Protein AF-A0A7J7JRD6-F1 (afdb_monomer)

Radius of gyration: 27.51 Å; Cα contacts (8 Å, |Δi|>4): 322; chains: 1; bounding box: 60×61×74 Å

Nearest PDB structures (foldseek):
  3zxc-assembly1_B  TM=8.605E-01  e=4.920E-05  Cupiennius salei
  3zxc-assembly1_A  TM=8.790E-01  e=5.615E-04  Cupiennius salei
  3zxb-assembly1_B  TM=8.346E-01  e=3.600E-03  Cupiennius salei
  3zxb-assembly2_D  TM=7.909E-01  e=2.156E-03  Cupiennius salei

Structure (mmCIF, N/CA/C/O backbone):
data_AF-A0A7J7JRD6-F1
#
_entry.id   AF-A0A7J7JRD6-F1
#
loop_
_atom_site.group_PDB
_atom_site.id
_atom_site.type_symbol
_atom_site.label_atom_id
_atom_site.label_alt_id
_atom_site.label_comp_id
_atom_site.label_asym_id
_atom_site.label_entity_id
_atom_site.label_seq_id
_atom_site.pdbx_PDB_ins_code
_atom_site.Cartn_x
_atom_site.Cartn_y
_atom_site.Cartn_z
_atom_site.occupancy
_atom_site.B_iso_or_equiv
_atom_site.auth_seq_id
_atom_site.auth_comp_id
_atom_site.auth_asym_id
_atom_site.auth_atom_id
_atom_site.pdbx_PDB_model_num
ATOM 1 N N . MET A 1 1 ? 5.984 20.533 28.215 1.00 39.72 1 MET A N 1
ATOM 2 C CA . MET A 1 1 ? 4.745 19.877 27.753 1.00 39.72 1 MET A CA 1
ATOM 3 C C . MET A 1 1 ? 5.026 18.392 27.796 1.00 39.72 1 MET A C 1
ATOM 5 O O . MET A 1 1 ? 5.819 17.919 26.989 1.00 39.72 1 MET A O 1
ATOM 9 N N . ASP A 1 2 ? 4.510 17.715 28.819 1.00 53.78 2 ASP A N 1
ATOM 10 C CA . ASP A 1 2 ? 4.784 16.298 29.054 1.00 53.78 2 ASP A CA 1
ATOM 11 C C . ASP A 1 2 ? 4.115 15.454 27.972 1.00 53.78 2 ASP A C 1
ATOM 13 O O . ASP A 1 2 ? 2.911 15.539 27.749 1.00 53.78 2 ASP A O 1
ATOM 17 N N . SER A 1 3 ? 4.918 14.672 27.255 1.00 67.19 3 SER A N 1
ATOM 18 C CA . SER A 1 3 ? 4.419 13.677 26.307 1.00 67.19 3 SER A CA 1
ATOM 19 C C . SER A 1 3 ? 4.072 12.408 27.077 1.00 67.19 3 SER A C 1
ATOM 21 O O . SER A 1 3 ? 4.859 11.975 27.919 1.00 67.19 3 SER A O 1
ATOM 23 N N . MET A 1 4 ? 2.927 11.786 26.788 1.00 72.06 4 MET A N 1
ATOM 24 C CA . MET A 1 4 ? 2.614 10.480 27.363 1.00 72.06 4 MET A CA 1
ATOM 25 C C . MET A 1 4 ? 3.621 9.446 26.842 1.00 72.06 4 MET A C 1
ATOM 27 O O . MET A 1 4 ? 3.685 9.173 25.644 1.00 72.06 4 MET A O 1
ATOM 31 N N . ILE A 1 5 ? 4.417 8.874 27.747 1.00 85.44 5 ILE A N 1
ATOM 32 C CA . ILE A 1 5 ? 5.377 7.814 27.429 1.00 85.44 5 ILE A CA 1
ATOM 33 C C . ILE A 1 5 ? 4.778 6.485 27.875 1.00 85.44 5 ILE A C 1
ATOM 35 O O . ILE A 1 5 ? 4.543 6.259 29.061 1.00 85.44 5 ILE A O 1
ATOM 39 N N . CYS A 1 6 ? 4.547 5.594 26.917 1.00 87.06 6 CYS A N 1
ATOM 40 C CA . CYS A 1 6 ? 4.122 4.236 27.213 1.00 87.06 6 CYS A CA 1
ATOM 41 C C . CYS A 1 6 ? 5.314 3.373 27.648 1.00 87.06 6 CYS A C 1
ATOM 43 O O . CYS A 1 6 ? 6.369 3.433 27.008 1.00 87.06 6 CYS A O 1
ATOM 45 N N . PRO A 1 7 ? 5.165 2.544 28.696 1.00 89.56 7 PRO A N 1
ATOM 46 C CA . PRO A 1 7 ? 6.191 1.576 29.060 1.00 89.56 7 PRO A CA 1
ATOM 47 C C . PRO A 1 7 ? 6.338 0.502 27.974 1.00 89.56 7 PRO A C 1
ATOM 49 O O . PRO A 1 7 ? 5.442 0.293 27.151 1.00 89.56 7 PRO A O 1
ATOM 52 N N . THR A 1 8 ? 7.458 -0.226 27.999 1.00 91.19 8 THR A N 1
ATOM 53 C CA . THR A 1 8 ? 7.631 -1.429 27.177 1.00 91.19 8 THR A CA 1
ATOM 54 C C . THR A 1 8 ? 6.464 -2.381 27.417 1.00 91.19 8 THR A C 1
ATOM 56 O O . THR A 1 8 ? 6.147 -2.712 28.559 1.00 91.19 8 THR A O 1
ATOM 59 N N . CYS A 1 9 ? 5.818 -2.816 26.336 1.00 90.56 9 CYS A N 1
ATOM 60 C CA . CYS A 1 9 ? 4.656 -3.682 26.448 1.00 90.56 9 CYS A CA 1
ATOM 61 C C . CYS A 1 9 ? 5.046 -5.062 26.987 1.00 90.56 9 CYS A C 1
ATOM 63 O O . CYS A 1 9 ? 5.667 -5.858 26.281 1.00 90.56 9 CYS A O 1
ATOM 65 N N . ASP A 1 10 ? 4.602 -5.364 28.204 1.00 91.69 10 ASP A N 1
ATOM 66 C CA . ASP A 1 10 ? 4.609 -6.709 28.762 1.00 91.69 10 ASP A CA 1
ATOM 67 C C . ASP A 1 10 ? 3.183 -7.114 29.158 1.00 91.69 10 ASP A C 1
ATOM 69 O O . ASP A 1 10 ? 2.569 -6.593 30.093 1.00 91.69 10 ASP A O 1
ATOM 73 N N . ARG A 1 11 ? 2.646 -8.090 28.419 1.00 87.69 11 ARG A N 1
ATOM 74 C CA . ARG A 1 11 ? 1.270 -8.570 28.578 1.00 87.69 11 ARG A CA 1
ATOM 75 C C . ARG A 1 11 ? 1.031 -9.317 29.882 1.00 87.69 11 ARG A C 1
ATOM 77 O O . ARG A 1 11 ? -0.124 -9.608 30.193 1.00 87.69 11 ARG A O 1
ATOM 84 N N . LEU A 1 12 ? 2.074 -9.658 30.639 1.00 87.25 12 LEU A N 1
ATOM 85 C CA . LEU A 1 12 ? 1.923 -10.272 31.955 1.00 87.25 12 LEU A CA 1
ATOM 86 C C . LEU A 1 12 ? 1.199 -9.352 32.939 1.00 87.25 12 LEU A C 1
ATOM 88 O O . LEU A 1 12 ? 0.441 -9.869 33.767 1.00 87.25 12 LEU A O 1
ATOM 92 N N . PHE A 1 13 ? 1.373 -8.035 32.784 1.00 90.56 13 PHE A N 1
ATOM 93 C CA . PHE A 1 13 ? 0.748 -6.994 33.605 1.00 90.56 13 PHE A CA 1
ATOM 94 C C . PHE A 1 13 ? -0.661 -6.604 33.144 1.00 90.56 13 PHE A C 1
ATOM 96 O O . PHE A 1 13 ? -1.340 -5.834 33.816 1.00 90.56 13 PHE A O 1
ATOM 103 N N . CYS A 1 14 ? -1.138 -7.149 32.024 1.00 92.06 14 CYS A N 1
ATOM 104 C CA . CYS A 1 14 ? -2.504 -6.914 31.583 1.00 92.06 14 CYS A CA 1
ATOM 105 C C . CYS A 1 14 ? -3.492 -7.723 32.426 1.00 92.06 14 CYS A C 1
ATOM 107 O O . CYS A 1 14 ? -3.344 -8.943 32.555 1.00 92.06 14 CYS A O 1
ATOM 109 N N . THR A 1 15 ? -4.566 -7.072 32.885 1.00 91.12 15 THR A N 1
ATOM 110 C CA . THR A 1 15 ? -5.699 -7.722 33.569 1.00 91.12 15 THR A CA 1
ATOM 111 C C . THR A 1 15 ? -6.199 -8.933 32.786 1.00 91.12 15 THR A C 1
ATOM 113 O O . THR A 1 15 ? -6.421 -10.010 33.337 1.00 91.12 15 THR A O 1
ATOM 116 N N . VAL A 1 16 ? -6.304 -8.782 31.463 1.00 90.50 16 VAL A N 1
ATOM 117 C CA . VAL A 1 16 ? -6.566 -9.879 30.537 1.00 90.50 16 VAL A CA 1
ATOM 118 C C . VAL A 1 16 ? -5.392 -10.010 29.578 1.00 90.50 16 VAL A C 1
ATOM 120 O O . VAL A 1 16 ? -5.138 -9.139 28.760 1.00 90.50 16 VAL A O 1
ATOM 123 N N . ARG A 1 17 ? -4.672 -11.131 29.648 1.00 89.25 17 ARG A N 1
ATOM 124 C CA . ARG A 1 17 ? -3.464 -11.344 28.826 1.00 89.25 17 ARG A CA 1
ATOM 125 C C . ARG A 1 17 ? -3.760 -11.703 27.372 1.00 89.25 17 ARG A C 1
ATOM 127 O O . ARG A 1 17 ? -2.964 -11.435 26.477 1.00 89.25 17 ARG A O 1
ATOM 134 N N . LYS A 1 18 ? -4.886 -12.382 27.137 1.00 89.94 18 LYS A N 1
ATOM 135 C CA . LYS A 1 18 ? -5.287 -12.891 25.820 1.00 89.94 18 LYS A CA 1
ATOM 136 C C . LYS A 1 18 ? -6.609 -12.265 25.423 1.00 89.94 18 LYS A C 1
ATOM 138 O O . LYS A 1 18 ? -7.599 -12.464 26.120 1.00 89.94 18 LYS A O 1
ATOM 143 N N . ALA A 1 19 ? -6.642 -11.614 24.263 1.00 88.38 19 ALA A N 1
ATOM 144 C CA . ALA A 1 19 ? -7.866 -11.041 23.710 1.00 88.38 19 ALA A CA 1
ATOM 145 C C . ALA A 1 19 ? -9.005 -12.075 23.650 1.00 88.38 19 ALA A C 1
ATOM 147 O O . ALA A 1 19 ? -10.146 -11.754 23.958 1.00 88.38 19 ALA A O 1
ATOM 148 N N . SER A 1 20 ? -8.713 -13.348 23.360 1.00 89.00 20 SER A N 1
ATOM 149 C CA . SER A 1 20 ? -9.719 -14.421 23.336 1.00 89.00 20 SER A CA 1
ATOM 150 C C . SER A 1 20 ? -10.521 -14.572 24.635 1.00 89.00 20 SER A C 1
ATOM 152 O O . SER A 1 20 ? -11.664 -15.002 24.565 1.00 89.00 20 SER A O 1
ATOM 154 N N . ARG A 1 21 ? -9.980 -14.161 25.791 1.00 92.75 21 ARG A N 1
ATOM 155 C CA . ARG A 1 21 ? -10.670 -14.216 27.091 1.00 92.75 21 ARG A CA 1
ATOM 156 C C . ARG A 1 21 ? -11.584 -13.025 27.372 1.00 92.75 21 ARG A C 1
ATOM 158 O O . ARG A 1 21 ? -12.353 -13.085 28.323 1.00 92.75 21 ARG A O 1
ATOM 165 N N . LEU A 1 22 ? -11.503 -11.955 26.583 1.00 91.75 22 LEU A N 1
ATOM 166 C CA . LEU A 1 22 ? -12.446 -10.849 26.699 1.00 91.75 22 LEU A CA 1
ATOM 167 C C . LEU A 1 22 ? -13.810 -11.266 26.151 1.00 91.75 22 LEU A C 1
ATOM 169 O O . LEU A 1 22 ? -13.907 -11.734 25.011 1.00 91.75 22 LEU A O 1
ATOM 173 N N . GLN A 1 23 ? -14.841 -11.048 26.956 1.00 94.38 23 GLN A N 1
ATOM 174 C CA . GLN A 1 23 ? -16.235 -11.116 26.543 1.00 94.38 23 GLN A CA 1
ATOM 175 C C . GLN A 1 23 ? -16.655 -9.691 26.190 1.00 94.38 23 GLN A C 1
ATOM 177 O O . GLN A 1 23 ? -16.956 -8.892 27.071 1.00 94.38 23 GLN A O 1
ATOM 182 N N . CYS A 1 24 ? -16.552 -9.351 24.908 1.00 93.25 24 CYS A N 1
ATOM 183 C CA . CYS A 1 24 ? -16.873 -8.019 24.415 1.00 93.25 24 CYS A CA 1
ATOM 184 C C . CYS A 1 24 ? -18.229 -8.040 23.710 1.00 93.25 24 CYS A C 1
ATOM 186 O O . CYS A 1 24 ? -18.524 -9.027 23.036 1.00 93.25 24 CYS A O 1
ATOM 188 N N . PRO A 1 25 ? -19.022 -6.959 23.819 1.00 91.38 25 PRO A N 1
ATOM 189 C CA . PRO A 1 25 ? -20.246 -6.815 23.033 1.00 91.38 25 PRO A CA 1
ATOM 190 C C . PRO A 1 25 ? -19.967 -6.782 21.521 1.00 91.38 25 PRO A C 1
ATOM 192 O O . PRO A 1 25 ? -20.822 -7.182 20.741 1.00 91.38 25 PRO A O 1
ATOM 195 N N . GLY A 1 26 ? -18.757 -6.378 21.118 1.00 90.81 26 GLY A N 1
ATOM 196 C CA . GLY A 1 26 ? -18.271 -6.473 19.744 1.00 90.81 26 GLY A CA 1
ATOM 197 C C . GLY A 1 26 ? -16.819 -6.952 19.666 1.00 90.81 26 GLY A C 1
ATOM 198 O O . GLY A 1 26 ? -16.410 -7.899 20.344 1.00 90.81 26 GLY A O 1
ATOM 199 N N . GLY A 1 27 ? -16.020 -6.308 18.826 1.00 93.25 27 GLY A N 1
ATOM 200 C CA . GLY A 1 27 ? -14.618 -6.605 18.595 1.00 93.25 27 GLY A CA 1
ATOM 201 C C . GLY A 1 27 ? -13.690 -6.243 19.752 1.00 93.25 27 GLY A C 1
ATOM 202 O O . GLY A 1 27 ? -14.064 -5.737 20.815 1.00 93.25 27 GLY A O 1
ATOM 203 N N . LYS A 1 28 ? -12.414 -6.560 19.537 1.00 93.44 28 LYS A N 1
ATOM 204 C CA . LYS A 1 28 ? -11.340 -6.445 20.525 1.00 93.44 28 LYS A CA 1
ATOM 205 C C . LYS A 1 28 ? -10.250 -5.561 19.949 1.00 93.44 28 LYS A C 1
ATOM 207 O O . LYS A 1 28 ? -9.817 -5.763 18.819 1.00 93.44 28 LYS A O 1
ATOM 212 N N . THR A 1 29 ? -9.800 -4.604 20.741 1.00 93.31 29 THR A N 1
ATOM 213 C CA . THR A 1 29 ? -8.744 -3.654 20.396 1.00 93.31 29 THR A CA 1
ATOM 214 C C . THR A 1 29 ? -7.699 -3.639 21.507 1.00 93.31 29 THR A C 1
ATOM 216 O O . THR A 1 29 ? -7.655 -4.545 22.341 1.00 93.31 29 THR A O 1
ATOM 219 N N . THR A 1 30 ? -6.826 -2.643 21.510 1.00 92.69 30 THR A N 1
ATOM 220 C CA . THR A 1 30 ? -5.823 -2.442 22.553 1.00 92.69 30 THR A CA 1
ATOM 221 C C . THR A 1 30 ? -6.072 -1.149 23.310 1.00 92.69 30 THR A C 1
ATOM 223 O O . THR A 1 30 ? -6.678 -0.215 22.778 1.00 92.69 30 THR A O 1
ATOM 226 N N . ASP A 1 31 ? -5.530 -1.081 24.520 1.00 90.19 31 ASP A N 1
ATOM 227 C CA . ASP A 1 31 ? -5.445 0.139 25.313 1.00 90.19 31 ASP A CA 1
ATOM 228 C C . ASP A 1 31 ? -4.733 1.305 24.583 1.00 90.19 31 ASP A C 1
ATOM 230 O O . ASP A 1 31 ? -4.273 1.205 23.431 1.00 90.19 31 ASP A O 1
ATOM 234 N N . ILE A 1 32 ? -4.657 2.429 25.296 1.00 90.38 32 ILE A N 1
ATOM 235 C CA . ILE A 1 32 ? -3.972 3.669 24.917 1.00 90.38 32 ILE A CA 1
ATOM 236 C C . ILE A 1 32 ? -2.521 3.445 24.468 1.00 90.38 32 ILE A C 1
ATOM 238 O O . ILE A 1 32 ? -2.070 4.073 23.514 1.00 90.38 32 ILE A O 1
ATOM 242 N N . CYS A 1 33 ? -1.825 2.482 25.076 1.00 90.62 33 CYS A N 1
ATOM 243 C CA . CYS A 1 33 ? -0.432 2.162 24.779 1.00 90.62 33 CYS A CA 1
ATOM 244 C C . CYS A 1 33 ? -0.245 1.078 23.715 1.00 90.62 33 CYS A C 1
ATOM 246 O O . CYS A 1 33 ? 0.886 0.728 23.383 1.00 90.62 33 CYS A O 1
ATOM 248 N N . GLY A 1 34 ? -1.327 0.529 23.162 1.00 90.00 34 GLY A N 1
ATOM 249 C CA . GLY A 1 34 ? -1.221 -0.530 22.164 1.00 90.00 34 GLY A CA 1
ATOM 250 C C . GLY A 1 34 ? -0.898 -1.911 22.740 1.00 90.00 34 GLY A C 1
ATOM 251 O O . GLY A 1 34 ? -0.597 -2.821 21.969 1.00 90.00 34 GLY A O 1
ATOM 252 N N . CYS A 1 35 ? -0.932 -2.088 24.064 1.00 93.25 35 CYS A N 1
ATOM 253 C CA . CYS A 1 35 ? -0.396 -3.278 24.719 1.00 93.25 35 CYS A CA 1
ATOM 254 C C . CYS A 1 35 ? -1.482 -4.259 25.160 1.00 93.25 35 CYS A C 1
ATOM 256 O O . CYS A 1 35 ? -1.546 -5.391 24.658 1.00 93.25 35 CYS A O 1
ATOM 258 N N . CYS A 1 36 ? -2.326 -3.845 26.106 1.00 95.12 36 CYS A N 1
ATOM 259 C CA . CYS A 1 36 ? -3.304 -4.736 26.706 1.00 95.12 36 CYS A CA 1
ATOM 260 C C . CYS A 1 36 ? -4.558 -4.843 25.845 1.00 95.12 36 CYS A C 1
ATOM 262 O O . CYS A 1 36 ? -5.047 -3.825 25.351 1.00 95.12 36 CYS A O 1
ATOM 264 N N . PRO A 1 37 ? -5.106 -6.057 25.657 1.00 95.25 37 PRO A N 1
ATOM 265 C CA . PRO A 1 37 ? -6.350 -6.221 24.932 1.00 95.25 37 PRO A CA 1
ATOM 266 C C . PRO A 1 37 ? -7.506 -5.628 25.746 1.00 95.25 37 PRO A C 1
ATOM 268 O O . PRO A 1 37 ? -7.636 -5.893 26.942 1.00 95.25 37 PRO A O 1
ATOM 271 N N . VAL A 1 38 ? -8.372 -4.875 25.076 1.00 95.38 38 VAL A N 1
ATOM 272 C CA . VAL A 1 38 ? -9.591 -4.266 25.629 1.00 95.38 38 VAL A CA 1
ATOM 273 C C . VAL A 1 38 ? -10.744 -4.421 24.635 1.00 95.38 38 VAL A C 1
ATOM 275 O O . VAL A 1 38 ? -10.529 -4.753 23.467 1.00 95.38 38 VAL A O 1
ATOM 278 N N . CYS A 1 39 ? -11.981 -4.208 25.077 1.00 95.88 39 CYS A N 1
ATOM 279 C CA . CYS A 1 39 ? -13.125 -4.211 24.167 1.00 95.88 39 CYS A CA 1
ATOM 280 C C . CYS A 1 39 ? -13.157 -2.943 23.318 1.00 95.88 39 CYS A C 1
ATOM 282 O O . CYS A 1 39 ? -12.866 -1.851 23.811 1.00 95.88 39 CYS A O 1
ATOM 284 N N . ALA A 1 40 ? -13.502 -3.097 22.043 1.00 95.88 40 ALA A N 1
ATOM 285 C CA . ALA A 1 40 ? -13.720 -1.961 21.165 1.00 95.88 40 ALA A CA 1
ATOM 286 C C . ALA A 1 40 ? -15.057 -1.276 21.488 1.00 95.88 40 ALA A C 1
ATOM 288 O O . ALA A 1 40 ? -16.028 -1.929 21.881 1.00 95.88 40 ALA A O 1
ATOM 289 N N . LYS A 1 41 ? -15.090 0.046 21.327 1.00 95.88 41 LYS A N 1
ATOM 290 C CA . LYS A 1 41 ? -16.260 0.888 21.593 1.00 95.88 41 LYS A CA 1
ATOM 291 C C . LYS A 1 41 ? -17.342 0.667 20.536 1.00 95.88 41 LYS A C 1
ATOM 293 O O . LYS A 1 41 ? -17.038 0.636 19.343 1.00 95.88 41 LYS A O 1
ATOM 298 N N . GLN A 1 42 ? -18.578 0.480 20.983 1.00 95.25 42 GLN A N 1
ATOM 299 C CA . GLN A 1 42 ? -19.750 0.214 20.150 1.00 95.25 42 GLN A CA 1
ATOM 300 C C . GLN A 1 42 ? -20.438 1.517 19.734 1.00 95.25 42 GLN A C 1
ATOM 302 O O . GLN A 1 42 ? -20.064 2.596 20.182 1.00 95.25 42 GLN A O 1
ATOM 307 N N . VAL A 1 43 ? -21.441 1.435 18.858 1.00 94.12 43 VAL A N 1
ATOM 308 C CA . VAL A 1 43 ? -22.219 2.609 18.424 1.00 94.12 43 VAL A CA 1
ATOM 309 C C . VAL A 1 43 ? -22.781 3.352 19.640 1.00 94.12 43 VAL A C 1
ATOM 311 O O . VAL A 1 43 ? -23.367 2.734 20.524 1.00 94.12 43 VAL A O 1
ATOM 314 N N . GLY A 1 44 ? -22.605 4.673 19.678 1.00 91.62 44 GLY A N 1
ATOM 315 C CA . GLY A 1 44 ? -23.044 5.520 20.789 1.00 91.62 44 GLY A CA 1
ATOM 316 C C . GLY A 1 44 ? -22.041 5.641 21.942 1.00 91.62 44 GLY A C 1
ATOM 317 O O . GLY A 1 44 ? -22.172 6.559 22.750 1.00 91.62 44 GLY A O 1
ATOM 318 N N . ASP A 1 45 ? -21.012 4.792 22.005 1.00 95.38 45 ASP A N 1
ATOM 319 C CA . ASP A 1 45 ? -19.995 4.886 23.053 1.00 95.38 45 ASP A CA 1
ATOM 320 C C . ASP A 1 45 ? -19.059 6.089 22.837 1.00 95.38 45 ASP A C 1
ATOM 322 O O . ASP A 1 45 ? -18.723 6.419 21.690 1.00 95.38 45 ASP A O 1
ATOM 326 N N . PRO A 1 46 ? -18.555 6.704 23.925 1.00 93.88 46 PRO A N 1
ATOM 327 C CA . PRO A 1 46 ? -17.518 7.719 23.836 1.00 93.88 46 PRO A CA 1
ATOM 328 C C . PRO A 1 46 ? -16.212 7.120 23.304 1.00 93.88 46 PRO A C 1
ATOM 330 O O . PRO A 1 46 ? -15.830 5.996 23.649 1.00 93.88 46 PRO A O 1
ATOM 333 N N . CYS A 1 47 ? -15.510 7.890 22.481 1.00 93.88 47 CYS A N 1
ATOM 334 C CA . CYS A 1 47 ? -14.272 7.490 21.824 1.00 93.88 47 CYS A CA 1
ATOM 335 C C . CYS A 1 47 ? -13.326 8.677 21.624 1.00 93.88 47 CYS A C 1
ATOM 337 O O . CYS A 1 47 ? -13.715 9.840 21.749 1.00 93.88 47 CYS A O 1
ATOM 339 N N . GLY A 1 48 ? -12.072 8.378 21.280 1.00 89.94 48 GLY A N 1
ATOM 340 C CA . GLY A 1 48 ? -11.069 9.406 21.010 1.00 89.94 48 GLY A CA 1
ATOM 341 C C . GLY A 1 48 ? -10.564 10.071 22.290 1.00 89.94 48 GLY A C 1
ATOM 342 O O . GLY A 1 48 ? -10.254 9.388 23.271 1.00 89.94 48 GLY A O 1
ATOM 343 N N . GLY A 1 49 ? -10.433 11.394 22.258 1.00 84.62 49 GLY A N 1
ATOM 344 C CA . GLY A 1 49 ? -9.713 12.154 23.275 1.00 84.62 49 GLY A CA 1
ATOM 345 C C . GLY A 1 49 ? -8.201 12.087 23.075 1.00 84.62 49 GLY A C 1
ATOM 346 O O . GLY A 1 49 ? -7.691 11.384 22.193 1.00 84.62 49 GLY A O 1
ATOM 347 N N . GLU A 1 50 ? -7.461 12.826 23.902 1.00 81.00 50 GLU A N 1
ATOM 348 C CA . GLU A 1 50 ? -6.000 12.805 23.846 1.00 81.00 50 GLU A CA 1
ATOM 349 C C . GLU A 1 50 ? -5.498 11.359 23.992 1.00 81.00 50 GLU A C 1
ATOM 351 O O . GLU A 1 50 ? -5.938 10.620 24.873 1.00 81.00 50 GLU A O 1
ATOM 356 N N . TRP A 1 51 ? -4.645 10.913 23.066 1.00 79.25 51 TRP A N 1
ATOM 357 C CA . TRP A 1 51 ? -4.109 9.544 23.043 1.00 79.25 51 TRP A CA 1
ATOM 358 C C . TRP A 1 51 ? -5.154 8.414 22.900 1.00 79.25 51 TRP A C 1
ATOM 360 O O . TRP A 1 51 ? -4.801 7.240 22.968 1.00 79.25 51 TRP A O 1
ATOM 370 N N . ASN A 1 52 ? -6.422 8.717 22.606 1.00 86.12 52 ASN A N 1
ATOM 371 C CA . ASN A 1 52 ? -7.544 7.768 22.639 1.00 86.12 52 ASN A CA 1
ATOM 372 C C . ASN A 1 52 ? -7.857 7.218 24.040 1.00 86.12 52 ASN A C 1
ATOM 374 O O . ASN A 1 52 ? -8.228 6.047 24.167 1.00 86.12 52 ASN A O 1
ATOM 378 N N . TYR A 1 53 ? -7.709 8.030 25.091 1.00 87.50 53 TYR A N 1
ATOM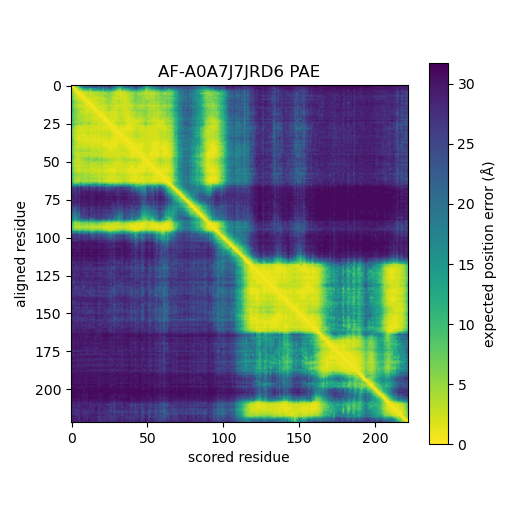 379 C CA . TYR A 1 53 ? -8.020 7.599 26.458 1.00 87.50 53 TYR A CA 1
ATOM 380 C C . TYR A 1 53 ? -9.488 7.154 26.631 1.00 87.50 53 TYR A C 1
ATOM 382 O O . TYR A 1 53 ? -9.764 6.275 27.447 1.00 87.50 53 TYR A O 1
ATOM 390 N N . LEU A 1 54 ? -10.420 7.685 25.824 1.00 90.38 54 LEU A N 1
ATOM 391 C CA . LEU A 1 54 ? -11.824 7.250 25.809 1.00 90.38 54 LEU A CA 1
ATOM 392 C C . LEU A 1 54 ? -12.030 5.925 25.066 1.00 90.38 54 LEU A C 1
ATOM 394 O O . LEU A 1 54 ? -13.090 5.320 25.179 1.00 90.38 54 LEU A O 1
ATOM 398 N N . GLY A 1 55 ? -11.026 5.431 24.344 1.00 91.12 55 GLY A N 1
ATOM 399 C CA . GLY A 1 55 ? -11.058 4.161 23.631 1.00 91.12 55 GLY A CA 1
ATOM 400 C C . GLY A 1 55 ? -11.228 4.295 22.119 1.00 91.12 55 GLY A C 1
ATOM 401 O O . GLY A 1 55 ? -11.397 5.380 21.558 1.00 91.12 55 GLY A O 1
ATOM 402 N N . LYS A 1 56 ? -11.142 3.143 21.450 1.00 93.19 56 LYS A N 1
ATOM 403 C CA . LYS A 1 56 ? -11.174 3.010 19.988 1.00 93.19 56 LYS A CA 1
ATOM 404 C C . LYS A 1 56 ? -12.454 2.299 19.566 1.00 93.19 56 LYS A C 1
ATOM 406 O O . LYS A 1 56 ? -12.806 1.283 20.167 1.00 93.19 56 LYS A O 1
ATOM 411 N N . CYS A 1 57 ? -13.115 2.826 18.539 1.00 94.00 57 CYS A N 1
ATOM 412 C CA . CYS A 1 57 ? -14.324 2.230 17.980 1.00 94.00 57 CYS A CA 1
ATOM 413 C C . CYS A 1 57 ? -14.060 0.856 17.361 1.00 94.00 57 CYS A C 1
ATOM 415 O O . CYS A 1 57 ? -12.936 0.536 16.963 1.00 94.00 57 CYS A O 1
ATOM 417 N N . ASP A 1 58 ? -15.113 0.049 17.312 1.00 94.81 58 ASP A N 1
ATOM 418 C CA . ASP A 1 58 ? -15.107 -1.270 16.698 1.00 94.81 58 ASP A CA 1
ATOM 419 C C . ASP A 1 58 ? -14.916 -1.225 15.179 1.00 94.81 58 ASP A C 1
ATOM 421 O O . ASP A 1 58 ? -15.014 -0.179 14.533 1.00 94.8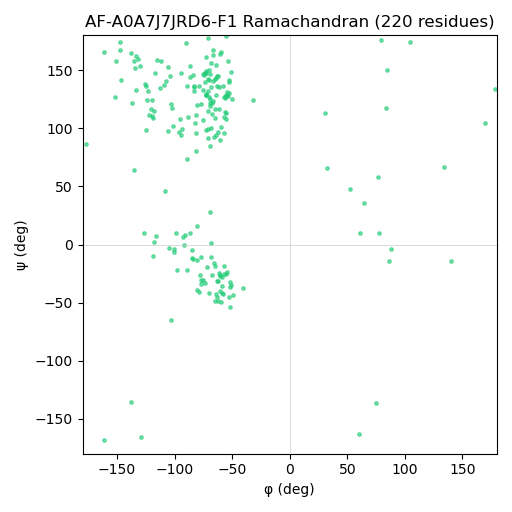1 58 ASP A O 1
ATOM 425 N N . VAL A 1 59 ? -14.633 -2.384 14.592 1.00 86.81 59 VAL A N 1
ATOM 426 C CA . VAL A 1 59 ? -14.479 -2.546 13.148 1.00 86.81 59 VAL A CA 1
ATOM 427 C C . VAL A 1 59 ? -15.746 -2.065 12.433 1.00 86.81 59 VAL A C 1
ATOM 429 O O . VAL A 1 59 ? -16.846 -2.523 12.718 1.00 86.81 59 VAL A O 1
ATOM 432 N N . GLY A 1 60 ? -15.580 -1.147 11.477 1.00 84.69 60 GLY A N 1
ATOM 433 C CA . GLY A 1 60 ? -16.689 -0.553 10.717 1.00 84.69 60 GLY A CA 1
ATOM 434 C C . GLY A 1 60 ? -17.315 0.691 11.359 1.00 84.69 60 GLY A C 1
ATOM 435 O O . GLY A 1 60 ? -18.163 1.329 10.733 1.00 84.69 60 GLY A O 1
ATOM 436 N N . LEU A 1 61 ? -16.871 1.073 12.558 1.00 89.19 61 LEU A N 1
ATOM 437 C CA . LEU A 1 61 ? -17.260 2.306 13.236 1.00 89.19 61 LEU A CA 1
ATOM 438 C C . LEU A 1 61 ? -16.123 3.330 13.181 1.00 89.19 61 LEU A C 1
ATOM 440 O O . LEU A 1 61 ? -14.943 2.980 13.125 1.00 89.19 61 LEU A O 1
ATOM 444 N N . TYR A 1 62 ? -16.469 4.613 13.234 1.00 88.56 62 TYR A N 1
ATOM 445 C CA . TYR A 1 62 ? -15.487 5.687 13.365 1.00 88.56 62 TYR A CA 1
ATOM 446 C C . TYR A 1 62 ? -15.874 6.637 14.494 1.00 88.56 62 TYR A C 1
ATOM 448 O O . TYR A 1 62 ? -17.046 6.769 14.843 1.00 88.56 62 TYR A O 1
ATOM 456 N N . CYS A 1 63 ? -14.870 7.300 15.067 1.00 90.38 63 CYS A N 1
ATOM 457 C CA . CYS A 1 63 ? -15.091 8.259 16.136 1.00 90.38 63 CYS A CA 1
ATOM 458 C C . CYS A 1 63 ? -15.503 9.614 15.555 1.00 90.38 63 CYS A C 1
ATOM 460 O O . CYS A 1 63 ? -14.671 10.332 14.995 1.00 90.38 63 CYS A O 1
ATOM 462 N N . LYS A 1 64 ? -16.792 9.954 15.645 1.00 90.38 64 LYS A N 1
ATOM 463 C CA . LYS A 1 64 ? -17.317 11.256 15.227 1.00 90.38 64 LYS A CA 1
ATOM 464 C C . LYS A 1 64 ? -17.071 12.258 16.345 1.00 90.38 64 LYS A C 1
ATOM 466 O O . LYS A 1 64 ? -17.696 12.153 17.394 1.00 90.38 64 LYS A O 1
ATOM 471 N N . ALA A 1 65 ? -16.180 13.216 16.102 1.00 84.94 65 ALA A N 1
ATOM 472 C CA . ALA A 1 65 ? -15.883 14.279 17.052 1.00 84.94 65 ALA A CA 1
ATOM 473 C C . ALA A 1 65 ? -17.169 14.992 17.491 1.00 84.94 65 ALA A C 1
ATOM 475 O O . ALA A 1 65 ? -17.972 15.416 16.651 1.00 84.94 65 ALA A O 1
ATOM 476 N N . SER A 1 66 ? -17.341 15.147 18.800 1.00 77.44 66 SER A N 1
ATOM 477 C CA . SER A 1 66 ? -18.330 16.053 19.361 1.00 77.44 66 SER A CA 1
ATOM 478 C C . SER A 1 66 ? -17.897 17.450 18.948 1.00 77.44 66 SER A C 1
ATOM 480 O O . SER A 1 66 ? -16.862 17.942 19.395 1.00 77.44 66 SER A O 1
ATOM 482 N N . THR A 1 67 ? -18.633 18.083 18.034 1.00 61.88 67 THR A N 1
ATOM 483 C CA . THR A 1 67 ? -18.410 19.497 17.734 1.00 61.88 67 THR A CA 1
ATOM 484 C C . THR A 1 67 ? -18.518 20.236 19.057 1.00 61.88 67 THR A C 1
ATOM 486 O O . THR A 1 67 ? -19.592 20.240 19.661 1.00 61.88 67 THR A O 1
ATOM 489 N N . VAL A 1 68 ? -17.410 20.799 19.539 1.00 47.56 68 VAL A N 1
ATOM 490 C CA . VAL A 1 68 ? -17.419 21.636 20.733 1.00 47.56 68 VAL A CA 1
ATOM 491 C C . VAL A 1 68 ? -18.310 22.828 20.401 1.00 47.56 68 VAL A C 1
ATOM 493 O O . VAL A 1 68 ? -17.894 23.769 19.729 1.00 47.56 68 VAL A O 1
ATOM 496 N N . SER A 1 69 ? -19.576 22.748 20.806 1.00 40.00 69 SER A N 1
ATOM 497 C CA . SER A 1 69 ? -20.512 23.859 20.773 1.00 40.00 69 SER A CA 1
ATOM 498 C C . SER A 1 69 ? -20.048 24.846 21.833 1.00 40.00 69 SER A C 1
ATOM 500 O O . SER A 1 69 ? -20.518 24.809 22.969 1.00 40.00 69 SER A O 1
ATOM 502 N N . ILE A 1 70 ? -19.108 25.723 21.485 1.00 39.59 70 ILE A N 1
ATOM 503 C CA . ILE A 1 70 ? -18.859 26.913 22.292 1.00 39.59 70 ILE A CA 1
ATOM 504 C C . ILE A 1 70 ? -20.070 27.826 22.080 1.00 39.59 70 ILE A C 1
ATOM 506 O O . ILE A 1 70 ? -20.116 28.617 21.143 1.00 39.59 70 ILE A O 1
ATOM 510 N N . HIS A 1 71 ? -21.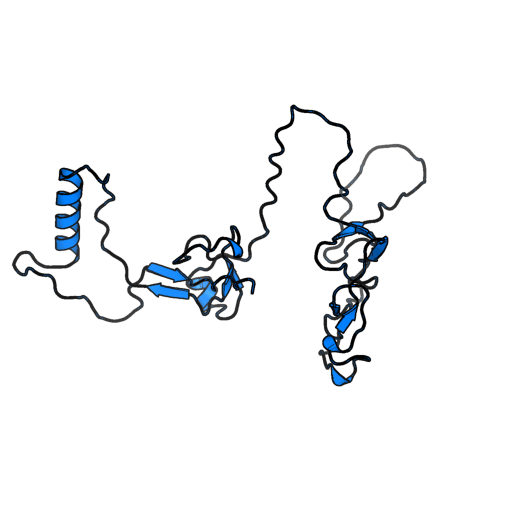085 27.695 22.933 1.00 35.72 71 HIS A N 1
ATOM 511 C CA . HIS A 1 71 ? -22.039 28.778 23.130 1.00 35.72 71 HIS A CA 1
ATOM 512 C C . HIS A 1 71 ? -21.318 29.900 23.885 1.00 35.72 71 HIS A C 1
ATOM 514 O O . HIS A 1 71 ? -21.191 29.849 25.104 1.00 35.72 71 HIS A O 1
ATOM 520 N N . ALA A 1 72 ? -20.866 30.920 23.160 1.00 33.19 72 ALA A N 1
ATOM 521 C CA . ALA A 1 72 ? -20.814 32.292 23.654 1.00 33.19 72 ALA A CA 1
ATOM 522 C C . ALA A 1 72 ? -20.944 33.256 22.452 1.00 33.19 72 ALA A C 1
ATOM 524 O O . ALA A 1 72 ? -20.215 33.093 21.473 1.00 33.19 72 ALA A O 1
ATOM 525 N N . PRO A 1 73 ? -21.879 34.223 22.477 1.00 52.31 73 PRO A N 1
ATOM 526 C CA . PRO A 1 73 ? -22.250 35.009 21.304 1.00 52.31 73 PRO A CA 1
ATOM 527 C C . PRO A 1 73 ? -21.452 36.315 21.239 1.00 52.31 73 PRO A C 1
ATOM 529 O O . PRO A 1 73 ? -21.843 37.258 21.909 1.00 52.31 73 PRO A O 1
ATOM 532 N N . ILE A 1 74 ? -20.376 36.436 20.449 1.00 38.09 74 ILE A N 1
ATOM 533 C CA . ILE A 1 74 ? -19.795 37.758 20.123 1.00 38.09 74 ILE A CA 1
ATOM 534 C C . ILE A 1 74 ? -19.201 37.769 18.702 1.00 38.09 74 ILE A C 1
ATOM 536 O O . ILE A 1 74 ? -18.646 36.785 18.224 1.00 38.09 74 ILE A O 1
ATOM 540 N N . LEU A 1 75 ? -19.404 38.905 18.037 1.00 44.09 75 LEU A N 1
ATOM 541 C CA . LEU A 1 75 ? -19.089 39.267 16.661 1.00 44.09 75 LEU A CA 1
ATOM 542 C C . LEU A 1 75 ? -17.596 39.230 16.244 1.00 44.09 75 LEU A C 1
ATOM 544 O O . LEU A 1 75 ? -16.702 39.414 17.060 1.00 44.09 75 LEU A O 1
ATOM 548 N N . PHE A 1 76 ? -17.439 39.230 14.910 1.00 38.56 76 PHE A N 1
ATOM 549 C CA . PHE A 1 76 ? -16.354 39.778 14.074 1.00 38.56 76 PHE A CA 1
ATOM 550 C C . PHE A 1 76 ? -15.082 38.940 13.836 1.00 38.56 76 PHE A C 1
ATOM 552 O O . PHE A 1 76 ? -14.328 38.622 14.741 1.00 38.56 76 PHE A O 1
ATOM 559 N N . GLN A 1 77 ? -14.908 38.634 12.539 1.00 48.56 77 GLN A N 1
ATOM 560 C CA . GLN A 1 77 ? -13.678 38.564 11.735 1.00 48.56 77 GLN A CA 1
ATOM 561 C C . GLN A 1 77 ? -12.380 38.154 12.452 1.00 48.56 77 GLN A C 1
ATOM 563 O O . GLN A 1 77 ? -11.849 38.917 13.243 1.00 48.56 77 GLN A O 1
ATOM 568 N N . ASP A 1 78 ? -11.884 36.968 12.068 1.00 48.31 78 ASP A N 1
ATOM 569 C CA . ASP A 1 78 ? -10.487 36.480 12.092 1.00 48.31 78 ASP A CA 1
ATOM 570 C C . ASP A 1 78 ? -10.378 35.056 12.658 1.00 48.31 78 ASP A C 1
ATOM 572 O O . ASP A 1 78 ? -9.785 34.797 13.705 1.00 48.31 78 ASP A O 1
ATOM 576 N N . ILE A 1 79 ? -10.924 34.076 11.927 1.00 46.66 79 ILE A N 1
ATOM 577 C CA . ILE A 1 79 ? -10.634 32.666 12.211 1.00 46.66 79 ILE A CA 1
ATOM 578 C C . ILE A 1 79 ? -9.288 32.327 11.564 1.00 46.66 79 ILE A C 1
ATOM 580 O O . ILE A 1 79 ? -9.211 31.982 10.383 1.00 46.66 79 ILE A O 1
ATOM 584 N N . LYS A 1 80 ? -8.213 32.390 12.360 1.00 42.75 80 LYS A N 1
ATOM 585 C CA . LYS A 1 80 ? -7.039 31.545 12.104 1.00 42.75 80 LYS A CA 1
ATOM 586 C C . LYS A 1 80 ? -7.504 30.083 12.134 1.00 42.75 80 LYS A C 1
ATOM 588 O O . LYS A 1 80 ? -8.273 29.735 13.032 1.00 42.75 80 LYS A O 1
ATOM 593 N N . PRO A 1 81 ? -7.063 29.225 11.196 1.00 37.91 81 PRO A N 1
ATOM 594 C CA . PRO A 1 81 ? -7.339 27.798 11.271 1.00 37.91 81 PRO A CA 1
ATOM 595 C C . PRO A 1 81 ? -6.959 27.304 12.663 1.00 37.91 81 PRO A C 1
ATOM 597 O O . PRO A 1 81 ? -5.837 27.542 13.110 1.00 37.91 81 PRO A O 1
ATOM 600 N N . VAL A 1 82 ? -7.899 26.661 13.354 1.00 43.06 82 VAL A N 1
ATOM 601 C CA . VAL A 1 82 ? -7.599 25.958 14.599 1.00 43.06 82 VAL A CA 1
ATOM 602 C C . VAL A 1 82 ? -6.510 24.948 14.262 1.00 43.06 82 VAL A C 1
ATOM 604 O O . VAL A 1 82 ? -6.741 24.001 13.508 1.00 43.06 82 VAL A O 1
ATOM 607 N N . GLU A 1 83 ? -5.302 25.192 14.762 1.00 35.59 83 GLU A N 1
ATOM 608 C CA . GLU A 1 83 ? -4.215 24.230 14.714 1.00 35.59 83 GLU A CA 1
ATOM 609 C C . GLU A 1 83 ? -4.655 23.031 15.551 1.00 35.59 83 GLU A C 1
ATOM 611 O O . GLU A 1 83 ? -4.533 23.026 16.772 1.00 35.59 83 GLU A O 1
ATOM 616 N N . VAL A 1 84 ? -5.239 22.025 14.896 1.00 42.16 84 VAL A N 1
ATOM 617 C CA . VAL A 1 84 ? -5.496 20.735 15.532 1.00 42.16 84 VAL A CA 1
ATOM 618 C C . VAL A 1 84 ? -4.123 20.184 15.925 1.00 42.16 84 VAL A C 1
ATOM 620 O O . VAL A 1 84 ? -3.295 19.963 15.032 1.00 42.16 84 VAL A O 1
ATOM 623 N N . PRO A 1 85 ? -3.837 19.984 17.225 1.00 38.88 85 PRO A N 1
ATOM 624 C CA . PRO A 1 85 ? -2.552 19.460 17.653 1.00 38.88 85 PRO A CA 1
ATOM 625 C C . PRO A 1 85 ? -2.297 18.130 16.947 1.00 38.88 85 PRO A C 1
ATOM 627 O O . PRO A 1 85 ? -3.147 17.235 16.949 1.00 38.88 85 PRO A O 1
ATOM 630 N N . LYS A 1 86 ? -1.127 18.002 16.314 1.00 37.03 86 LYS A N 1
ATOM 631 C CA . LYS A 1 86 ? -0.663 16.752 15.702 1.00 37.03 86 LYS A CA 1
ATOM 632 C C . LYS A 1 86 ? -0.642 15.655 16.775 1.00 37.03 86 LYS A C 1
ATOM 634 O O . LYS A 1 86 ? 0.333 15.544 17.506 1.00 37.03 86 LYS A O 1
ATOM 639 N N . GLY A 1 87 ? -1.705 14.853 16.859 1.00 42.91 87 GLY A N 1
ATOM 640 C CA . GLY A 1 87 ? -1.759 13.660 17.714 1.00 42.91 87 GLY A CA 1
ATOM 641 C C . GLY A 1 87 ? -3.071 13.396 18.459 1.00 42.91 87 GLY A C 1
ATOM 642 O O . GLY A 1 87 ? -3.251 12.276 18.929 1.00 42.91 87 GLY A O 1
ATOM 643 N N . GLY A 1 88 ? -4.002 14.353 18.550 1.00 48.03 88 GLY A N 1
ATOM 644 C CA . GLY A 1 88 ? -5.270 14.161 19.269 1.00 48.03 88 GLY A CA 1
ATOM 645 C C . GLY A 1 88 ? -6.455 13.924 18.333 1.00 48.03 88 GLY A C 1
ATOM 646 O O . GLY A 1 88 ? -6.765 14.782 17.511 1.00 48.03 88 GLY A O 1
ATOM 647 N N . ILE A 1 89 ? -7.146 12.786 18.458 1.00 57.28 89 ILE A N 1
ATOM 648 C CA . ILE A 1 89 ? -8.511 12.660 17.924 1.00 57.28 89 ILE A CA 1
ATOM 649 C C . ILE A 1 89 ? -9.413 13.392 18.922 1.00 57.28 89 ILE A C 1
ATOM 651 O O . ILE A 1 89 ? -9.404 13.045 20.100 1.00 57.28 89 ILE A O 1
ATOM 655 N N . ALA A 1 90 ? -10.150 14.418 18.484 1.00 72.88 90 ALA A N 1
ATOM 656 C CA . ALA A 1 90 ? -11.123 15.099 19.341 1.00 72.88 90 ALA A CA 1
ATOM 657 C C . ALA A 1 90 ? -12.086 14.076 19.969 1.00 72.88 90 ALA A C 1
ATOM 659 O O . ALA A 1 90 ? -12.450 13.092 19.321 1.00 72.88 90 ALA A O 1
ATOM 660 N N . GLU A 1 91 ? -12.462 14.288 21.231 1.00 88.94 91 GLU A N 1
ATOM 661 C CA . GLU A 1 91 ? -13.457 13.451 21.907 1.00 88.94 91 GLU A CA 1
ATOM 662 C C . GLU A 1 91 ? -14.727 13.359 21.065 1.00 88.94 91 GLU A C 1
ATOM 664 O O . GLU A 1 91 ? -15.154 14.335 20.440 1.00 88.94 91 GLU A O 1
ATOM 669 N N . GLY A 1 92 ? -15.319 12.175 21.014 1.00 91.00 92 GLY A N 1
ATOM 670 C CA . GLY A 1 92 ? -16.433 11.919 20.123 1.00 91.00 92 GLY A CA 1
ATOM 671 C C . GLY A 1 92 ? -17.242 10.701 20.504 1.00 91.00 92 GLY A C 1
ATOM 672 O O . GLY A 1 92 ? -17.083 10.128 21.581 1.00 91.00 92 GLY A O 1
ATOM 673 N N . THR A 1 93 ? -18.101 10.300 19.577 1.00 93.12 93 THR A N 1
ATOM 674 C CA . THR A 1 93 ? -18.981 9.144 19.714 1.00 93.12 93 THR A CA 1
ATOM 675 C C . THR A 1 93 ? -18.788 8.201 18.537 1.00 93.12 93 THR A C 1
ATOM 677 O O . THR A 1 93 ? -18.657 8.642 17.391 1.00 93.12 93 THR A O 1
ATOM 680 N N . CYS A 1 94 ? -18.758 6.897 18.798 1.00 92.25 94 CYS A N 1
ATOM 681 C CA . CYS A 1 94 ? -18.677 5.908 17.732 1.00 92.25 94 CYS A CA 1
ATOM 682 C C . CYS A 1 94 ? -19.984 5.879 16.941 1.00 92.25 94 CYS A C 1
ATOM 684 O O . CYS A 1 94 ? -21.055 5.665 17.505 1.00 92.25 94 CYS A O 1
ATOM 686 N N . VAL A 1 95 ? -19.890 6.053 15.628 1.00 90.69 95 VAL A N 1
ATOM 687 C CA . VAL A 1 95 ? -21.041 6.007 14.718 1.00 90.69 95 VAL A CA 1
ATOM 688 C C . VAL A 1 95 ? -20.738 5.115 13.517 1.00 90.69 95 VAL A C 1
ATOM 690 O O . VAL A 1 95 ? -19.573 4.837 13.202 1.00 90.69 95 VAL A O 1
ATOM 693 N N . GLN A 1 96 ? -21.790 4.650 12.845 1.00 85.50 96 GLN A N 1
ATOM 694 C CA . GLN A 1 96 ? -21.654 3.901 11.598 1.00 85.50 96 GLN A CA 1
ATOM 695 C C . GLN A 1 96 ? -21.264 4.838 10.450 1.00 85.50 96 GLN A C 1
ATOM 697 O O . GLN A 1 96 ? -21.721 5.978 10.377 1.00 85.50 96 GLN A O 1
ATOM 702 N N . LEU A 1 97 ? -20.481 4.337 9.489 1.00 67.00 97 LEU A N 1
ATOM 703 C CA . LEU A 1 97 ? -20.107 5.098 8.285 1.00 67.00 97 LEU A CA 1
ATOM 704 C C . LEU A 1 97 ? -21.307 5.603 7.452 1.00 67.00 97 LEU A C 1
ATOM 706 O O . LEU A 1 97 ? -21.135 6.504 6.636 1.00 67.00 97 LEU A O 1
ATOM 710 N N . GLN A 1 98 ? -22.503 5.035 7.633 1.00 58.25 98 GLN A N 1
ATOM 711 C CA . GLN A 1 98 ? -23.705 5.374 6.862 1.00 58.25 98 GLN A CA 1
ATOM 712 C C . GLN A 1 98 ? -24.485 6.591 7.392 1.00 58.25 98 GLN A C 1
ATOM 714 O O . GLN A 1 98 ? -25.308 7.134 6.663 1.00 58.25 98 GLN A O 1
ATOM 719 N N . GLU A 1 99 ? -24.193 7.100 8.593 1.00 52.53 99 GLU A N 1
ATOM 720 C CA . GLU A 1 99 ? -24.935 8.225 9.199 1.00 52.53 99 GLU A CA 1
ATOM 721 C C . GLU A 1 99 ? -24.516 9.624 8.688 1.00 52.53 99 GLU A C 1
ATOM 723 O O . GLU A 1 99 ? -24.837 10.647 9.293 1.00 52.53 99 GLU A O 1
ATOM 728 N N . MET A 1 100 ? -23.799 9.699 7.561 1.00 44.84 100 MET A N 1
ATOM 729 C CA . MET A 1 100 ? -23.424 10.956 6.893 1.00 44.84 100 MET A CA 1
ATOM 730 C C . MET A 1 100 ? -24.329 11.328 5.706 1.00 44.84 100 MET A C 1
ATOM 732 O O . MET A 1 100 ? -23.986 12.242 4.960 1.00 44.84 100 MET A O 1
ATOM 736 N N . ILE A 1 101 ? -25.458 10.645 5.495 1.00 44.78 101 ILE A N 1
ATOM 737 C CA . ILE A 1 101 ? -26.405 10.991 4.425 1.00 44.78 101 ILE A CA 1
ATOM 738 C C . ILE A 1 101 ? -27.585 11.761 5.040 1.00 44.78 101 ILE A C 1
ATOM 740 O O . ILE A 1 101 ? -28.466 11.136 5.629 1.00 44.78 101 ILE A O 1
ATOM 744 N N . PRO A 1 102 ? -27.652 13.104 4.929 1.00 45.41 102 PRO A N 1
ATOM 745 C CA . PRO A 1 102 ? -28.923 13.804 5.048 1.00 45.41 102 PRO A CA 1
ATOM 746 C C . PRO A 1 102 ? -29.879 13.242 3.992 1.00 45.41 102 PRO A C 1
ATOM 748 O O . PRO A 1 102 ? -29.532 13.181 2.813 1.00 45.41 102 PRO A O 1
ATOM 751 N N . ASN A 1 103 ? -31.067 12.823 4.419 1.00 46.84 103 ASN A N 1
ATOM 752 C CA . ASN A 1 103 ? -32.109 12.205 3.591 1.00 46.84 103 ASN A CA 1
ATOM 753 C C . ASN A 1 103 ? -32.783 13.165 2.587 1.00 46.84 103 ASN A C 1
ATOM 755 O O . ASN A 1 103 ? -33.923 12.932 2.191 1.00 46.84 103 ASN A O 1
ATOM 759 N N . ASP A 1 104 ? -32.097 14.209 2.128 1.00 48.50 104 ASP A N 1
ATOM 760 C CA . ASP A 1 104 ? -32.631 15.110 1.112 1.00 48.50 104 ASP A CA 1
ATOM 761 C C . ASP A 1 104 ? -32.119 14.693 -0.266 1.00 48.50 104 ASP A C 1
ATOM 763 O O . ASP A 1 104 ? -31.007 14.997 -0.704 1.00 48.50 104 ASP A O 1
ATOM 767 N N . ALA A 1 105 ? -32.971 13.928 -0.942 1.00 49.53 105 ALA A N 1
ATOM 768 C CA . ALA A 1 105 ? -32.812 13.509 -2.318 1.00 49.53 105 ALA A CA 1
ATOM 769 C C . ALA A 1 105 ? -32.644 14.721 -3.254 1.00 49.53 105 ALA A C 1
ATOM 771 O O . ALA A 1 105 ? -33.584 15.474 -3.495 1.00 49.53 105 ALA A O 1
ATOM 772 N N . ASN A 1 106 ? -31.465 14.852 -3.866 1.00 50.97 106 ASN A N 1
ATOM 773 C CA . ASN A 1 106 ? -31.296 15.596 -5.112 1.00 50.97 106 ASN A CA 1
ATOM 774 C C . ASN A 1 106 ? -30.765 14.639 -6.199 1.00 50.97 106 ASN A C 1
ATOM 776 O O . ASN A 1 106 ? -29.608 14.217 -6.114 1.00 50.97 106 ASN A O 1
ATOM 780 N N . PRO A 1 107 ? -31.561 14.288 -7.231 1.00 50.25 107 PRO A N 1
ATOM 781 C CA . PRO A 1 107 ? -31.172 13.310 -8.252 1.00 50.25 107 PRO A CA 1
ATOM 782 C C . PRO A 1 107 ? -30.045 13.755 -9.198 1.00 50.25 107 PRO A C 1
ATOM 784 O O . PRO A 1 107 ? -29.701 13.002 -10.107 1.00 50.25 107 PRO A O 1
ATOM 787 N N . HIS A 1 108 ? -29.469 14.952 -9.038 1.00 50.88 108 HIS A N 1
ATOM 788 C CA . HIS A 1 108 ? -28.554 15.519 -10.036 1.00 50.88 108 HIS A CA 1
ATOM 789 C C . HIS A 1 108 ? -27.103 15.758 -9.612 1.00 50.88 108 HIS A C 1
ATOM 791 O O . HIS A 1 108 ? -26.326 16.250 -10.431 1.00 50.88 108 HIS A O 1
ATOM 797 N N . LEU A 1 109 ? -26.669 15.329 -8.424 1.00 47.06 109 LEU A N 1
ATOM 798 C CA . LEU A 1 109 ? -25.243 15.356 -8.088 1.00 47.06 109 LEU A CA 1
ATOM 799 C C . LEU A 1 109 ? -24.651 13.946 -8.135 1.00 47.06 109 LEU A C 1
ATOM 801 O O . LEU A 1 109 ? -24.763 13.164 -7.195 1.00 47.06 109 LEU A O 1
ATOM 805 N N . LYS A 1 110 ? -24.008 13.616 -9.262 1.00 47.25 110 LYS A N 1
ATOM 806 C CA . LYS A 1 110 ? -23.174 12.417 -9.388 1.00 47.25 110 LYS A CA 1
ATOM 807 C C . LYS A 1 110 ? -22.120 12.448 -8.283 1.00 47.25 110 LYS A C 1
ATOM 809 O O . LYS A 1 110 ? -21.192 13.251 -8.317 1.00 47.25 110 LYS A O 1
ATOM 814 N N . ASN A 1 111 ? -22.297 11.573 -7.299 1.00 45.94 111 ASN A N 1
ATOM 815 C CA . ASN A 1 111 ? -21.376 11.361 -6.198 1.00 45.94 111 ASN A CA 1
ATOM 816 C C . ASN A 1 111 ? -20.059 10.787 -6.739 1.00 45.94 111 ASN A C 1
ATOM 818 O O . ASN A 1 111 ? -19.909 9.580 -6.910 1.00 45.94 111 ASN A O 1
ATOM 822 N N . THR A 1 112 ? -19.106 11.664 -7.035 1.00 48.03 112 THR A N 1
ATOM 823 C CA . THR A 1 112 ? -17.712 11.299 -7.293 1.00 48.03 112 THR A CA 1
ATOM 824 C C . THR A 1 112 ? -16.829 11.733 -6.129 1.00 48.03 112 THR A C 1
ATOM 826 O O . THR A 1 112 ? -15.761 12.295 -6.348 1.00 48.03 112 THR A O 1
ATOM 829 N N . ASN A 1 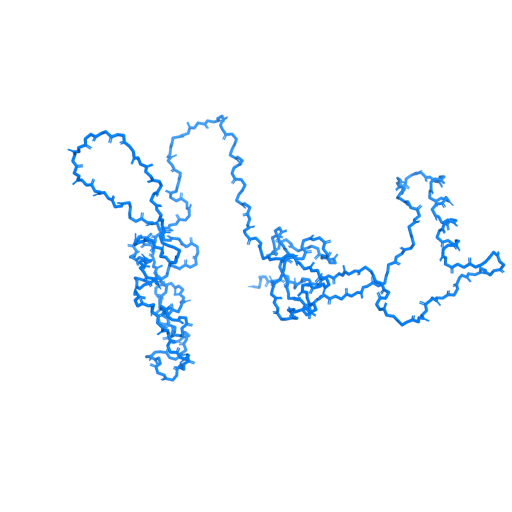113 ? -17.229 11.465 -4.883 1.00 47.41 113 ASN A N 1
ATOM 830 C CA . ASN A 1 113 ? -16.266 11.420 -3.783 1.00 47.41 113 ASN A CA 1
ATOM 831 C C . ASN A 1 113 ? -15.721 9.997 -3.668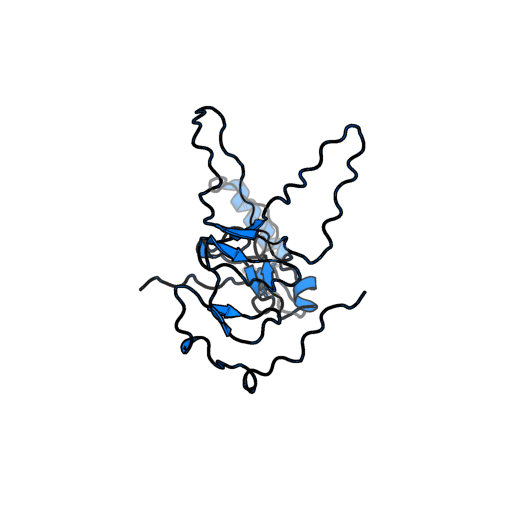 1.00 47.41 113 ASN A C 1
ATOM 833 O O . ASN A 1 113 ? -16.054 9.216 -2.781 1.00 47.41 113 ASN A O 1
ATOM 837 N N . SER A 1 114 ? -14.869 9.665 -4.639 1.00 48.97 114 SER A N 1
ATOM 838 C CA . SER A 1 114 ? -14.043 8.467 -4.638 1.00 48.97 114 SER A CA 1
ATOM 839 C C . SER A 1 114 ? -13.148 8.518 -3.400 1.00 48.97 114 SER A C 1
ATOM 841 O O . SER A 1 114 ? -12.146 9.232 -3.386 1.00 48.97 114 SER A O 1
ATOM 843 N N . PHE A 1 115 ? -13.514 7.778 -2.355 1.00 49.75 115 PHE A N 1
ATOM 844 C CA . PHE A 1 115 ? -12.684 7.558 -1.176 1.00 49.75 115 PHE A CA 1
ATOM 845 C C . PHE A 1 115 ? -11.393 6.867 -1.639 1.00 49.75 115 PHE A C 1
ATOM 847 O O . PHE A 1 115 ? -11.344 5.649 -1.792 1.00 49.75 115 PHE A O 1
ATOM 854 N N . LYS A 1 116 ? -10.362 7.646 -1.988 1.00 54.66 116 LYS A N 1
ATOM 855 C CA . LYS A 1 116 ? -9.064 7.095 -2.383 1.00 54.66 116 LYS A CA 1
ATOM 856 C C . LYS A 1 116 ? -8.424 6.525 -1.117 1.00 54.66 116 LYS A C 1
ATOM 858 O O . LYS A 1 116 ? -8.139 7.301 -0.203 1.00 54.66 116 LYS A O 1
ATOM 863 N N . PRO A 1 117 ? -8.209 5.203 -1.020 1.00 63.44 117 PRO A N 1
ATOM 864 C CA . PRO A 1 117 ? -7.597 4.626 0.166 1.00 63.44 117 PRO A CA 1
ATOM 865 C C . PRO A 1 117 ? -6.190 5.207 0.350 1.00 63.44 117 PRO A C 1
ATOM 867 O O . PRO A 1 117 ? -5.425 5.339 -0.608 1.00 63.44 117 PRO A O 1
ATOM 870 N N . LYS A 1 118 ? -5.849 5.576 1.590 1.00 83.69 118 LYS A N 1
ATOM 871 C CA . LYS A 1 118 ? -4.518 6.087 1.936 1.00 83.69 118 LYS A CA 1
ATOM 872 C C . LYS A 1 118 ? -3.502 4.949 1.805 1.00 83.69 118 LYS A C 1
ATOM 874 O O . LYS A 1 118 ? -3.405 4.096 2.683 1.00 83.69 118 LYS A O 1
ATOM 879 N N . CYS A 1 119 ? -2.769 4.913 0.695 1.00 90.75 119 CYS A N 1
ATOM 880 C CA . CYS A 1 119 ? -1.745 3.899 0.463 1.00 90.75 119 CYS A CA 1
ATOM 881 C C . CYS A 1 119 ? -0.471 4.173 1.290 1.00 90.75 119 CYS A C 1
ATOM 883 O O . CYS A 1 119 ? -0.088 5.325 1.489 1.00 90.75 119 CYS A O 1
ATOM 885 N N . GLN A 1 120 ? 0.205 3.105 1.726 1.00 92.12 120 GLN A N 1
ATOM 886 C CA . GLN A 1 120 ? 1.605 3.123 2.168 1.00 92.12 120 GLN A CA 1
ATOM 887 C C . GLN A 1 120 ? 2.560 3.603 1.054 1.00 92.12 120 GLN A C 1
ATOM 889 O O . GLN A 1 120 ? 2.155 3.626 -0.116 1.00 92.12 120 GLN A O 1
ATOM 894 N N . PRO A 1 121 ? 3.823 3.951 1.383 1.00 93.06 121 PRO A N 1
ATOM 895 C CA . PRO A 1 121 ? 4.840 4.286 0.385 1.00 93.06 121 PRO A CA 1
ATOM 896 C C . PRO A 1 121 ? 4.957 3.212 -0.705 1.00 93.06 121 PRO A C 1
ATOM 898 O O . PRO A 1 121 ? 4.721 2.033 -0.444 1.00 93.06 121 PRO A O 1
ATOM 901 N N . LYS A 1 122 ? 5.297 3.605 -1.936 1.00 96.12 122 LYS A N 1
ATOM 902 C CA . LYS A 1 122 ? 5.408 2.671 -3.068 1.00 96.12 122 LYS A CA 1
ATOM 903 C C . LYS A 1 122 ? 6.529 1.657 -2.848 1.00 96.12 122 LYS A C 1
ATOM 905 O O . LYS A 1 122 ? 7.581 2.005 -2.317 1.00 96.12 122 LYS A O 1
ATOM 910 N N . CYS A 1 123 ? 6.312 0.421 -3.290 1.00 94.12 123 CYS A N 1
ATOM 911 C CA . CYS A 1 123 ? 7.389 -0.557 -3.357 1.00 94.12 123 CYS A CA 1
ATOM 912 C C . CYS A 1 123 ? 8.369 -0.141 -4.462 1.00 94.12 123 CYS A C 1
ATOM 914 O O . CYS A 1 123 ? 7.981 -0.040 -5.625 1.00 94.12 123 CYS A O 1
ATOM 916 N N . SER A 1 124 ? 9.624 0.107 -4.094 1.00 93.25 124 SER A N 1
ATOM 917 C CA . SER A 1 124 ? 10.731 0.341 -5.025 1.00 93.25 124 SER A CA 1
ATOM 918 C C . SER A 1 124 ? 11.959 -0.451 -4.570 1.00 93.25 124 SER A C 1
ATOM 920 O O . SER A 1 124 ? 12.045 -0.775 -3.376 1.00 93.25 124 SER A O 1
ATOM 922 N N . PRO A 1 125 ? 12.916 -0.743 -5.470 1.00 91.56 125 PRO A N 1
ATOM 923 C CA . PRO A 1 125 ? 14.162 -1.402 -5.092 1.00 91.56 125 PRO A CA 1
ATOM 924 C C . PRO A 1 125 ? 14.873 -0.689 -3.936 1.00 91.56 125 PRO A C 1
ATOM 926 O O . PRO A 1 125 ? 15.259 -1.321 -2.958 1.00 91.56 125 PRO A O 1
ATOM 929 N N . GLU A 1 126 ? 14.971 0.640 -3.980 1.00 89.56 126 GLU A N 1
ATOM 930 C CA . GLU A 1 126 ? 15.684 1.451 -2.987 1.00 89.56 126 GLU A CA 1
ATOM 931 C C . GLU A 1 126 ? 14.953 1.480 -1.646 1.00 89.56 126 GLU A C 1
ATOM 933 O O . GLU A 1 126 ? 15.577 1.394 -0.583 1.00 89.56 126 GLU A O 1
ATOM 938 N N . PHE A 1 127 ? 13.622 1.608 -1.685 1.00 91.56 127 PHE A N 1
ATOM 939 C CA . PHE A 1 127 ? 12.802 1.596 -0.481 1.00 91.56 127 PHE A CA 1
ATOM 940 C C . PHE A 1 127 ? 12.906 0.242 0.220 1.00 91.56 127 PHE A C 1
ATOM 942 O O . PHE A 1 127 ? 13.117 0.201 1.434 1.00 91.56 127 PHE A O 1
ATOM 949 N N . CYS A 1 128 ? 12.817 -0.850 -0.539 1.00 89.25 128 CYS A N 1
ATOM 950 C CA . CYS A 1 128 ? 12.854 -2.203 -0.002 1.00 89.25 128 CYS A CA 1
ATOM 951 C C . CYS A 1 128 ? 14.251 -2.656 0.421 1.00 89.25 128 CYS A C 1
ATOM 953 O O . CYS A 1 128 ? 14.364 -3.367 1.417 1.00 89.25 128 CYS A O 1
ATOM 955 N N . LEU A 1 129 ? 15.311 -2.166 -0.228 1.00 87.75 129 LEU A N 1
ATOM 956 C CA . LEU A 1 129 ? 16.688 -2.390 0.213 1.00 87.75 129 LEU A CA 1
ATOM 957 C C . LEU A 1 129 ? 16.953 -1.752 1.588 1.00 87.75 129 LEU A C 1
ATOM 959 O O . LEU A 1 129 ? 17.564 -2.374 2.452 1.00 87.75 129 LEU A O 1
ATOM 963 N N . LYS A 1 130 ? 16.459 -0.526 1.819 1.00 89.75 130 LYS A N 1
ATOM 964 C CA . LYS A 1 130 ? 16.610 0.180 3.107 1.00 89.75 130 LYS A CA 1
ATOM 965 C C . LYS A 1 130 ? 15.646 -0.317 4.185 1.00 89.75 130 LYS A C 1
ATOM 967 O O . LYS A 1 130 ? 15.934 -0.182 5.370 1.00 89.75 130 LYS A O 1
ATOM 972 N N . ASN A 1 131 ? 14.498 -0.865 3.782 1.00 84.88 131 ASN A N 1
ATOM 973 C CA . ASN A 1 131 ? 13.399 -1.221 4.678 1.00 84.88 131 ASN A CA 1
ATOM 974 C C . ASN A 1 131 ? 12.820 -2.613 4.353 1.00 84.88 131 ASN A C 1
ATOM 976 O O . ASN A 1 131 ? 11.642 -2.721 4.001 1.00 84.88 131 ASN A O 1
ATOM 980 N N . PRO A 1 132 ? 13.593 -3.702 4.503 1.00 85.19 132 PRO A N 1
ATOM 981 C CA . PRO A 1 132 ? 13.209 -5.018 3.985 1.00 85.19 132 PRO A CA 1
ATOM 982 C C . PRO A 1 132 ? 11.897 -5.561 4.569 1.00 85.19 132 PRO A C 1
ATOM 984 O O . PRO A 1 132 ? 11.198 -6.317 3.908 1.00 85.19 132 PRO A O 1
ATOM 987 N N . ARG A 1 133 ? 11.512 -5.162 5.787 1.00 83.81 133 ARG A N 1
ATOM 988 C CA . ARG A 1 133 ? 10.294 -5.659 6.459 1.00 83.81 133 ARG A CA 1
ATOM 989 C C . ARG A 1 133 ? 9.100 -4.707 6.379 1.00 83.81 133 ARG A C 1
ATOM 991 O O . ARG A 1 133 ? 8.026 -5.054 6.866 1.00 83.81 133 ARG A O 1
ATOM 998 N N . SER A 1 134 ? 9.271 -3.519 5.802 1.00 90.06 134 SER A N 1
ATOM 999 C CA . SER A 1 134 ? 8.195 -2.529 5.725 1.00 90.06 134 SER A CA 1
ATOM 1000 C C . SER A 1 134 ? 7.096 -2.966 4.762 1.00 90.06 134 SER A C 1
ATOM 1002 O O . SER A 1 134 ? 7.347 -3.664 3.778 1.00 90.06 134 SER A O 1
ATOM 1004 N N . ILE A 1 135 ? 5.868 -2.534 5.052 1.00 93.56 135 ILE A N 1
ATOM 1005 C CA . ILE A 1 135 ? 4.735 -2.673 4.138 1.00 93.56 135 ILE A CA 1
ATOM 1006 C C . ILE A 1 135 ? 4.765 -1.516 3.142 1.00 93.56 135 ILE A C 1
ATOM 1008 O O . ILE A 1 135 ? 4.897 -0.356 3.532 1.00 93.56 135 ILE A O 1
ATOM 1012 N N . CYS A 1 136 ? 4.617 -1.837 1.864 1.00 93.38 136 CYS A N 1
ATOM 1013 C CA . 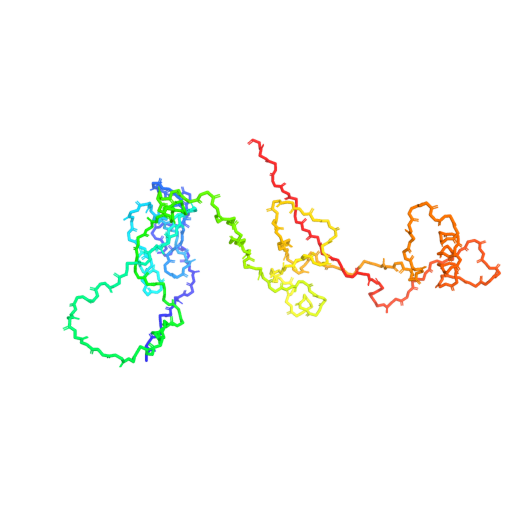CYS A 1 136 ? 4.620 -0.892 0.761 1.00 93.38 136 CYS A CA 1
ATOM 1014 C C . CYS A 1 136 ? 3.462 -1.168 -0.207 1.00 93.38 136 CYS A C 1
ATOM 1016 O O . CYS A 1 136 ? 2.833 -2.223 -0.184 1.00 93.38 136 CYS A O 1
ATOM 1018 N N . SER A 1 137 ? 3.138 -0.182 -1.038 1.00 96.75 137 SER A N 1
ATOM 1019 C CA . SER A 1 137 ? 2.107 -0.236 -2.075 1.00 96.75 137 SER A CA 1
ATOM 1020 C C . SER A 1 137 ? 2.709 -0.763 -3.376 1.00 96.75 137 SER A C 1
ATOM 1022 O O . SER A 1 137 ? 3.478 -0.046 -4.020 1.00 96.75 137 SER A O 1
ATOM 1024 N N . ALA A 1 138 ? 2.354 -1.983 -3.788 1.00 94.94 138 ALA A N 1
ATOM 1025 C CA . ALA A 1 138 ? 2.890 -2.603 -5.000 1.00 94.94 138 ALA A CA 1
ATOM 1026 C C . ALA A 1 138 ? 2.121 -2.233 -6.276 1.00 94.94 138 ALA A C 1
ATOM 1028 O O . ALA A 1 138 ? 2.377 -2.818 -7.312 1.00 94.94 138 ALA A O 1
ATOM 1029 N N . VAL A 1 139 ? 1.197 -1.269 -6.242 1.00 93.50 139 VAL A N 1
ATOM 1030 C CA . VAL A 1 139 ? 0.311 -0.906 -7.371 1.00 93.50 139 VAL A CA 1
ATOM 1031 C C . VAL A 1 139 ? 0.957 -0.887 -8.775 1.00 93.50 139 VAL A C 1
ATOM 1033 O O . VAL A 1 139 ? 0.305 -1.314 -9.729 1.00 93.50 139 VAL A O 1
ATOM 1036 N N . ASP A 1 140 ? 2.216 -0.449 -8.891 1.00 89.88 140 ASP A N 1
ATOM 1037 C CA . ASP A 1 140 ? 2.946 -0.312 -10.164 1.00 89.88 140 ASP A CA 1
ATOM 1038 C C . ASP A 1 140 ? 3.884 -1.491 -10.484 1.00 89.88 140 ASP A C 1
ATOM 1040 O O . ASP A 1 140 ? 4.255 -1.702 -11.636 1.00 89.88 140 ASP A O 1
ATOM 1044 N N . VAL A 1 141 ? 4.284 -2.248 -9.463 1.00 92.88 141 VAL A N 1
ATOM 1045 C CA . VAL A 1 141 ? 5.295 -3.319 -9.550 1.00 92.88 141 VAL A CA 1
ATOM 1046 C C . VAL A 1 141 ? 4.714 -4.681 -9.192 1.00 92.88 141 VAL A C 1
ATOM 1048 O O . VAL A 1 141 ? 5.426 -5.673 -9.133 1.00 92.88 141 VAL A O 1
ATOM 1051 N N . VAL A 1 142 ? 3.418 -4.743 -8.912 1.00 93.00 142 VAL A N 1
ATOM 1052 C CA . VAL A 1 142 ? 2.735 -5.982 -8.592 1.00 93.00 142 VAL A CA 1
ATOM 1053 C C . VAL A 1 142 ? 2.783 -6.896 -9.808 1.00 93.00 142 VAL A C 1
ATOM 1055 O O . VAL A 1 142 ? 2.410 -6.491 -10.909 1.00 93.00 142 VAL A O 1
ATOM 1058 N N . ASP A 1 143 ? 3.232 -8.126 -9.588 1.00 88.50 143 ASP A N 1
ATOM 1059 C CA . ASP A 1 143 ? 3.216 -9.168 -10.616 1.00 88.50 143 ASP A CA 1
ATOM 1060 C C . ASP A 1 143 ? 1.764 -9.470 -11.042 1.00 88.50 143 ASP A C 1
ATOM 1062 O O . ASP A 1 143 ? 1.399 -9.375 -12.212 1.00 88.50 143 ASP A O 1
ATOM 1066 N N . MET A 1 144 ? 0.872 -9.678 -10.063 1.00 88.94 144 MET A N 1
ATOM 1067 C CA . MET A 1 144 ? -0.560 -9.894 -10.295 1.00 88.94 144 MET A CA 1
ATOM 1068 C C . MET A 1 144 ? -1.452 -9.130 -9.308 1.00 88.94 144 MET A C 1
ATOM 1070 O O . MET A 1 144 ? -1.401 -9.346 -8.095 1.00 88.94 144 MET A O 1
ATOM 1074 N N . LYS A 1 145 ? -2.335 -8.275 -9.841 1.00 91.50 145 LYS A N 1
ATOM 1075 C CA . LYS A 1 145 ? -3.316 -7.510 -9.053 1.00 91.50 145 LYS A CA 1
ATOM 1076 C C . LYS A 1 145 ? -4.368 -8.424 -8.413 1.00 91.50 145 LYS A C 1
ATOM 1078 O O . LYS A 1 145 ? -4.860 -9.359 -9.041 1.00 91.50 145 LYS A O 1
ATOM 1083 N N . ARG A 1 146 ? -4.753 -8.120 -7.171 1.00 88.81 146 ARG A N 1
ATOM 1084 C CA . ARG A 1 146 ? -5.768 -8.840 -6.386 1.00 88.81 146 ARG A CA 1
ATOM 1085 C C . ARG A 1 146 ? -6.871 -7.901 -5.915 1.00 88.81 146 ARG A C 1
ATOM 1087 O O . ARG A 1 146 ? -6.588 -6.936 -5.210 1.00 88.81 146 ARG A O 1
ATOM 1094 N N . GLU A 1 147 ? -8.124 -8.203 -6.236 1.00 87.38 147 GLU A N 1
ATOM 1095 C CA . GLU A 1 147 ? -9.265 -7.339 -5.888 1.00 87.38 147 GLU A CA 1
ATOM 1096 C C . GLU A 1 147 ? -9.400 -7.108 -4.375 1.00 87.38 147 GLU A C 1
ATOM 1098 O O . GLU A 1 147 ? -9.570 -5.971 -3.937 1.00 87.38 147 GLU A O 1
ATOM 1103 N N . CYS A 1 148 ? -9.211 -8.151 -3.556 1.00 85.75 148 CYS A N 1
ATOM 1104 C CA . CYS A 1 148 ? -9.283 -8.048 -2.093 1.00 85.75 148 CYS A CA 1
ATOM 1105 C C . CYS A 1 148 ? -8.169 -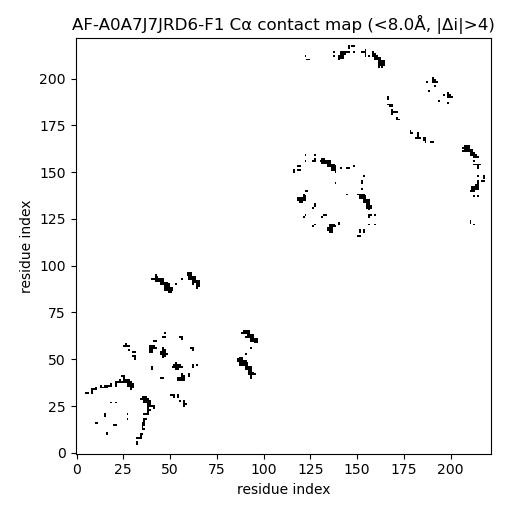7.186 -1.464 1.00 85.75 148 CYS A C 1
ATOM 1107 O O . CYS A 1 148 ? -8.301 -6.763 -0.318 1.00 85.75 148 CYS A O 1
ATOM 1109 N N . HIS A 1 149 ? -7.089 -6.897 -2.201 1.00 84.25 149 HIS A N 1
ATOM 1110 C CA . HIS A 1 149 ? -6.013 -5.997 -1.767 1.00 84.25 149 HIS A CA 1
ATOM 1111 C C . HIS A 1 149 ? -6.233 -4.542 -2.218 1.00 84.25 149 HIS A C 1
ATOM 1113 O O . HIS A 1 149 ? -5.369 -3.681 -2.014 1.00 84.25 149 HIS A O 1
ATOM 1119 N N . GLY A 1 150 ? -7.394 -4.256 -2.816 1.00 86.56 150 GLY A N 1
ATOM 1120 C CA . GLY A 1 150 ? -7.822 -2.917 -3.200 1.00 86.56 150 GLY A CA 1
ATOM 1121 C C . GLY A 1 150 ? -6.885 -2.242 -4.203 1.00 86.56 150 GLY A C 1
ATOM 1122 O O . GLY A 1 150 ? -6.055 -2.867 -4.856 1.00 86.56 150 GLY A O 1
ATOM 1123 N N . SER A 1 151 ? -6.989 -0.924 -4.339 1.00 90.88 151 SER A N 1
ATOM 1124 C CA . SER A 1 151 ? -6.208 -0.190 -5.344 1.00 90.88 151 SER A CA 1
ATOM 1125 C C . SER A 1 151 ? -4.713 -0.080 -5.023 1.00 90.88 151 SER A C 1
ATOM 1127 O O . SER A 1 151 ? -3.926 0.198 -5.921 1.00 90.88 151 SER A O 1
ATOM 1129 N N . CYS A 1 152 ? -4.309 -0.266 -3.763 1.00 92.62 152 CYS A N 1
ATOM 1130 C CA . CYS A 1 152 ? -2.919 -0.077 -3.343 1.00 92.62 152 CYS A CA 1
ATOM 1131 C C . CYS A 1 152 ? -2.061 -1.341 -3.474 1.00 92.62 152 CYS A C 1
ATOM 1133 O O . CYS A 1 152 ? -0.838 -1.228 -3.539 1.00 92.62 152 CYS A O 1
ATOM 1135 N N . GLN A 1 153 ? -2.674 -2.533 -3.498 1.00 94.56 153 GLN A N 1
ATOM 1136 C CA . GLN A 1 153 ? -1.936 -3.795 -3.626 1.00 94.56 153 GLN A CA 1
ATOM 1137 C C . GLN A 1 153 ? -0.819 -3.904 -2.568 1.00 94.56 153 GLN A C 1
ATOM 1139 O O . GLN A 1 153 ? 0.343 -4.131 -2.895 1.00 94.56 153 GLN A O 1
ATOM 1144 N N . HIS A 1 154 ? -1.135 -3.623 -1.297 1.00 94.38 154 HIS A N 1
ATOM 1145 C CA . HIS A 1 154 ? -0.114 -3.590 -0.245 1.00 94.38 154 HIS A CA 1
ATOM 1146 C C . HIS A 1 154 ? 0.546 -4.958 -0.051 1.00 94.38 154 HIS A C 1
ATOM 1148 O O . HIS A 1 154 ? -0.139 -5.979 0.015 1.00 94.38 154 HIS A O 1
ATOM 1154 N N . THR A 1 155 ? 1.869 -4.958 0.092 1.00 92.81 155 THR A N 1
ATOM 1155 C CA . THR A 1 155 ? 2.687 -6.145 0.372 1.00 92.81 155 THR A CA 1
ATOM 1156 C C . THR A 1 155 ? 3.907 -5.784 1.225 1.00 92.81 155 THR A C 1
ATOM 1158 O O . THR A 1 155 ? 4.134 -4.612 1.523 1.00 92.81 155 THR A O 1
ATOM 1161 N N . SER A 1 156 ? 4.680 -6.779 1.659 1.00 94.31 156 SER A N 1
ATOM 1162 C CA . SER A 1 156 ? 5.956 -6.572 2.349 1.00 94.31 156 SER A CA 1
ATOM 1163 C C . SER A 1 156 ? 7.096 -6.440 1.344 1.00 94.31 156 SER A C 1
ATOM 1165 O O . SER A 1 156 ? 7.126 -7.160 0.352 1.00 94.31 156 SER A O 1
ATOM 1167 N N . CYS A 1 157 ? 8.077 -5.586 1.630 1.00 90.94 157 CYS A N 1
ATOM 1168 C CA . CYS A 1 157 ? 9.284 -5.457 0.811 1.00 90.94 157 CYS A CA 1
ATOM 1169 C C . CYS A 1 157 ? 10.071 -6.766 0.628 1.00 90.94 157 CYS A C 1
ATOM 1171 O O . CYS A 1 157 ? 10.727 -6.946 -0.391 1.00 90.94 157 CYS A O 1
ATOM 1173 N N . GLN A 1 158 ? 9.951 -7.709 1.563 1.00 93.00 158 GLN A N 1
ATOM 1174 C CA . GLN A 1 158 ? 10.491 -9.067 1.436 1.00 93.00 158 GLN A CA 1
ATOM 1175 C C . GLN A 1 158 ? 9.847 -9.893 0.314 1.00 93.00 158 GLN A C 1
ATOM 1177 O O . GLN A 1 158 ? 10.420 -10.891 -0.106 1.00 93.00 158 GLN A O 1
ATOM 1182 N N . ALA A 1 159 ? 8.665 -9.499 -0.160 1.00 91.69 159 ALA A N 1
ATOM 1183 C CA . ALA A 1 159 ? 7.965 -10.145 -1.264 1.00 91.69 159 ALA A CA 1
ATOM 1184 C C . ALA A 1 159 ? 8.312 -9.530 -2.634 1.00 91.69 159 ALA A C 1
ATOM 1186 O O . ALA A 1 159 ? 7.651 -9.851 -3.621 1.00 91.69 159 ALA A O 1
ATOM 1187 N N . CYS A 1 160 ? 9.295 -8.625 -2.695 1.00 91.62 160 CYS A N 1
ATOM 1188 C CA . CYS A 1 160 ? 9.747 -7.984 -3.923 1.00 91.62 160 CYS A CA 1
ATOM 1189 C C . CYS A 1 160 ? 11.113 -8.509 -4.372 1.00 91.62 160 CYS A C 1
ATOM 1191 O O . CYS A 1 160 ? 12.012 -8.703 -3.554 1.00 91.62 160 CYS A O 1
ATOM 1193 N N . SER A 1 161 ? 11.286 -8.683 -5.678 1.00 88.06 161 SER A N 1
ATOM 1194 C CA . SER A 1 161 ? 12.515 -9.188 -6.286 1.00 88.06 161 SER A CA 1
ATOM 1195 C C . SER A 1 161 ? 12.707 -8.644 -7.698 1.00 88.06 161 SER A C 1
ATOM 1197 O O . SER A 1 161 ? 11.761 -8.244 -8.374 1.00 88.06 161 SER A O 1
ATOM 1199 N N . TRP A 1 162 ? 13.949 -8.651 -8.163 1.00 84.75 162 TRP A N 1
ATOM 1200 C CA . TRP A 1 162 ? 14.261 -8.457 -9.573 1.00 84.75 162 TRP A CA 1
ATOM 1201 C C . TRP A 1 162 ? 13.871 -9.714 -10.356 1.00 84.75 162 TRP A C 1
ATOM 1203 O O . TRP A 1 162 ? 14.206 -10.823 -9.949 1.00 84.75 162 TRP A O 1
ATOM 1213 N N . VAL A 1 163 ? 13.116 -9.533 -11.435 1.00 77.06 163 VAL A N 1
ATOM 1214 C CA . VAL A 1 163 ? 12.623 -10.600 -12.313 1.00 77.06 163 VAL A CA 1
ATOM 1215 C C . VAL A 1 163 ? 13.057 -10.274 -13.738 1.00 77.06 163 VAL A C 1
ATOM 1217 O O . VAL A 1 163 ? 12.450 -9.414 -14.358 1.00 77.06 163 VAL A O 1
ATOM 1220 N N . ASP A 1 164 ? 14.135 -10.872 -14.236 1.00 68.81 164 ASP A N 1
ATOM 1221 C CA . ASP A 1 164 ? 14.748 -10.630 -15.561 1.00 68.81 164 ASP A CA 1
ATOM 1222 C C . ASP A 1 164 ? 13.796 -10.226 -16.717 1.00 68.81 164 ASP A C 1
ATOM 1224 O O . ASP A 1 164 ? 12.849 -10.976 -16.967 1.00 68.81 164 ASP A O 1
ATOM 1228 N N . PRO A 1 165 ? 13.988 -9.085 -17.445 1.00 64.75 165 PRO A N 1
ATOM 1229 C CA . PRO A 1 165 ? 13.031 -8.599 -18.428 1.00 64.75 165 PRO A CA 1
ATOM 1230 C C . PRO A 1 165 ? 13.516 -8.669 -19.880 1.00 64.75 165 PRO A C 1
ATOM 1232 O O . PRO A 1 165 ? 14.700 -8.658 -20.214 1.00 64.75 165 PRO A O 1
ATOM 1235 N N . GLU A 1 166 ? 12.518 -8.668 -20.752 1.00 60.44 166 GLU A N 1
ATOM 1236 C CA . GLU A 1 166 ? 12.613 -8.769 -22.200 1.00 60.44 166 GLU A CA 1
ATOM 1237 C C . GLU A 1 166 ? 13.240 -7.533 -22.883 1.00 60.44 166 GLU A C 1
ATOM 1239 O O . GLU A 1 166 ? 13.160 -6.417 -22.365 1.00 60.44 166 GLU A O 1
ATOM 1244 N N . PRO A 1 167 ? 13.812 -7.689 -24.092 1.00 62.66 167 PRO A N 1
ATOM 1245 C CA . PRO A 1 167 ? 14.345 -6.567 -24.861 1.00 62.66 167 PRO A CA 1
ATOM 1246 C C . PRO A 1 167 ? 13.259 -5.637 -25.430 1.00 62.66 167 PRO A C 1
ATOM 1248 O O . PRO A 1 167 ? 12.230 -6.097 -25.923 1.00 62.66 167 PRO A O 1
ATOM 1251 N N . ASP A 1 168 ? 13.523 -4.325 -25.444 1.00 72.31 168 ASP A N 1
ATOM 1252 C CA . ASP A 1 168 ? 12.585 -3.321 -25.963 1.00 72.31 168 ASP A CA 1
ATOM 1253 C C . ASP A 1 168 ? 12.533 -3.318 -27.487 1.00 72.31 168 ASP A C 1
ATOM 1255 O O . ASP A 1 168 ? 13.446 -2.858 -28.180 1.00 72.31 168 ASP A O 1
ATOM 1259 N N . CYS A 1 169 ? 11.428 -3.840 -27.999 1.00 80.44 169 CYS A N 1
ATOM 1260 C CA . CYS A 1 169 ? 11.212 -3.976 -29.425 1.00 80.44 169 CYS A CA 1
ATOM 1261 C C . CYS A 1 169 ? 9.912 -3.360 -29.925 1.00 80.44 169 CYS A C 1
ATOM 1263 O O . CYS A 1 169 ? 9.586 -3.507 -31.109 1.00 80.44 169 CYS A O 1
ATOM 1265 N N . GLY A 1 170 ? 9.237 -2.603 -29.056 1.00 78.12 170 GLY A N 1
ATOM 1266 C CA . GLY A 1 170 ? 7.978 -1.917 -29.329 1.00 78.12 170 GLY A CA 1
ATOM 1267 C C . GLY A 1 170 ? 6.740 -2.799 -29.144 1.00 78.12 170 GLY A C 1
ATOM 1268 O O . GLY A 1 170 ? 6.772 -4.005 -29.333 1.00 78.12 170 GLY A O 1
ATOM 1269 N N . ALA A 1 171 ? 5.611 -2.208 -28.770 1.00 79.62 171 ALA A N 1
ATOM 1270 C CA . ALA A 1 171 ? 4.346 -2.935 -28.708 1.00 79.62 171 ALA A CA 1
ATOM 1271 C C . ALA A 1 171 ? 3.687 -2.966 -30.091 1.00 79.62 171 ALA A C 1
ATOM 1273 O O . ALA A 1 171 ? 3.779 -2.003 -30.853 1.00 79.62 171 ALA A O 1
ATOM 1274 N N . CYS A 1 172 ? 2.992 -4.054 -30.401 1.00 87.88 172 CYS A N 1
ATOM 1275 C CA . CYS A 1 172 ? 2.231 -4.175 -31.636 1.00 87.88 172 CYS A CA 1
ATOM 1276 C C . CYS A 1 172 ? 0.747 -4.334 -31.336 1.00 87.88 172 CYS A C 1
ATOM 1278 O O . CYS A 1 172 ? 0.374 -4.951 -30.336 1.00 87.88 172 CYS A O 1
ATOM 1280 N N . LEU A 1 173 ? -0.093 -3.805 -32.230 1.00 89.00 173 LEU A N 1
ATOM 1281 C CA . LEU A 1 173 ? -1.490 -4.216 -32.272 1.00 89.00 173 LEU A CA 1
ATOM 1282 C C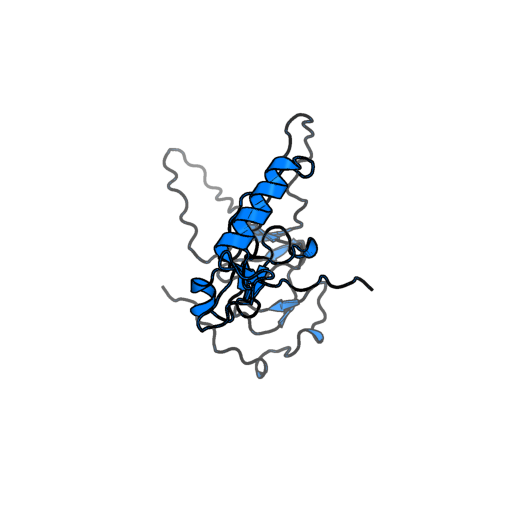 . LEU A 1 173 ? -1.551 -5.717 -32.604 1.00 89.00 173 LEU A C 1
ATOM 1284 O O . LEU A 1 173 ? -0.705 -6.194 -33.368 1.00 89.00 173 LEU A O 1
ATOM 1288 N N . PRO A 1 174 ? -2.513 -6.469 -32.043 1.00 81.00 174 PRO A N 1
ATOM 1289 C CA . PRO A 1 174 ? -2.521 -7.929 -32.148 1.00 81.00 174 PRO A CA 1
ATOM 1290 C C . PRO A 1 174 ? -2.593 -8.456 -33.589 1.00 81.00 174 PRO A C 1
ATOM 1292 O O . PRO A 1 174 ? -2.134 -9.562 -33.865 1.00 81.00 174 PRO A O 1
ATOM 1295 N N . ASP A 1 175 ? -3.154 -7.666 -34.501 1.00 90.50 175 ASP A N 1
ATOM 1296 C CA . ASP A 1 175 ? -3.393 -7.988 -35.906 1.00 90.50 175 ASP A CA 1
ATOM 1297 C C . ASP A 1 175 ? -2.416 -7.308 -36.883 1.00 90.50 175 ASP A C 1
ATOM 1299 O O . ASP A 1 175 ? -2.419 -7.617 -38.077 1.00 90.50 175 ASP A O 1
ATOM 1303 N N . ASP A 1 176 ? -1.501 -6.457 -36.405 1.00 93.62 176 ASP A N 1
ATOM 1304 C CA . ASP A 1 176 ? -0.460 -5.862 -37.249 1.00 93.62 176 ASP A CA 1
ATOM 1305 C C . ASP A 1 176 ? 0.712 -6.840 -37.448 1.00 93.62 176 ASP A C 1
ATOM 1307 O O . ASP A 1 176 ? 1.776 -6.766 -36.821 1.00 93.62 176 ASP A O 1
ATOM 1311 N N . ILE A 1 177 ? 0.514 -7.772 -38.386 1.00 91.50 177 ILE A N 1
ATOM 1312 C CA . ILE A 1 177 ? 1.481 -8.808 -38.784 1.00 91.50 177 ILE A CA 1
ATOM 1313 C C . ILE A 1 177 ? 2.860 -8.210 -39.124 1.00 91.50 177 ILE A C 1
ATOM 1315 O O . ILE A 1 177 ? 3.898 -8.852 -38.923 1.00 91.50 177 ILE A O 1
ATOM 1319 N N . HIS A 1 178 ? 2.905 -6.992 -39.663 1.00 93.19 178 HIS A N 1
ATOM 1320 C CA . HIS A 1 178 ? 4.148 -6.356 -40.086 1.00 93.19 178 HIS A CA 1
ATOM 1321 C C . HIS A 1 178 ? 4.908 -5.740 -38.912 1.00 93.19 178 HIS A C 1
ATOM 1323 O O . HIS A 1 178 ? 6.137 -5.885 -38.856 1.00 93.19 178 HIS A O 1
ATOM 1329 N N . CYS A 1 179 ? 4.204 -5.131 -37.957 1.00 92.19 179 CYS A N 1
ATOM 1330 C CA . CYS A 1 179 ? 4.783 -4.711 -36.685 1.00 92.19 179 CYS A CA 1
ATOM 1331 C C . CYS A 1 179 ? 5.359 -5.914 -35.935 1.00 92.19 179 CYS A C 1
ATOM 1333 O O . CYS A 1 179 ? 6.538 -5.910 -35.576 1.00 92.19 179 CYS A O 1
ATOM 1335 N N . ILE A 1 180 ? 4.582 -6.992 -35.803 1.00 88.19 180 ILE A N 1
ATOM 1336 C CA . ILE A 1 180 ? 4.976 -8.188 -35.043 1.00 88.19 180 ILE A CA 1
ATOM 1337 C C . ILE A 1 180 ? 6.249 -8.821 -35.630 1.00 88.19 180 ILE A C 1
ATOM 1339 O O . ILE A 1 180 ? 7.181 -9.196 -34.914 1.00 88.19 180 ILE A O 1
ATOM 1343 N N . LYS A 1 181 ? 6.373 -8.869 -36.962 1.00 90.88 181 LYS A N 1
ATOM 1344 C CA . LYS A 1 181 ? 7.598 -9.354 -37.626 1.00 90.88 181 LYS A CA 1
ATOM 1345 C C . LYS A 1 181 ? 8.806 -8.431 -37.425 1.00 90.88 181 LYS A C 1
ATOM 1347 O O . LYS A 1 181 ? 9.946 -8.896 -37.518 1.00 90.88 181 LYS A O 1
ATOM 1352 N N . ARG A 1 182 ? 8.598 -7.132 -37.189 1.00 87.06 182 ARG A N 1
ATOM 1353 C CA . ARG A 1 182 ? 9.660 -6.158 -36.888 1.00 87.06 182 ARG A CA 1
ATOM 1354 C C . ARG A 1 182 ? 10.101 -6.262 -35.428 1.00 87.06 182 ARG A C 1
ATOM 1356 O O . ARG A 1 182 ? 11.308 -6.295 -35.188 1.00 87.06 182 ARG A O 1
ATOM 1363 N N . PHE A 1 183 ? 9.149 -6.437 -34.513 1.00 87.62 183 PHE A N 1
ATOM 1364 C CA . PHE A 1 183 ? 9.378 -6.741 -33.101 1.00 87.62 183 PHE A CA 1
ATOM 1365 C C . PHE A 1 183 ? 10.315 -7.945 -32.939 1.00 87.62 183 PHE A C 1
ATOM 1367 O O . PHE A 1 183 ? 11.402 -7.824 -32.379 1.00 87.62 183 PHE A O 1
ATOM 1374 N N . ALA A 1 184 ? 9.987 -9.078 -33.572 1.00 76.44 184 ALA A N 1
ATOM 1375 C CA . ALA A 1 184 ? 10.784 -10.307 -33.482 1.00 76.44 184 ALA A CA 1
ATOM 1376 C C . ALA A 1 184 ? 12.240 -10.140 -33.965 1.00 76.44 184 ALA A C 1
ATOM 1378 O O . ALA A 1 184 ? 13.178 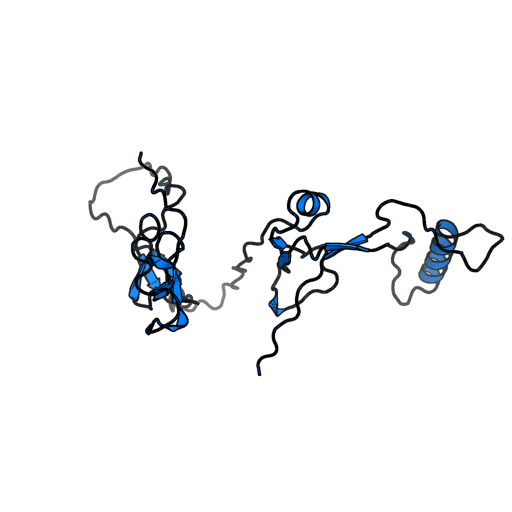-10.725 -33.420 1.00 76.44 184 ALA A O 1
ATOM 1379 N N . LYS A 1 185 ? 12.459 -9.320 -34.997 1.00 85.94 185 LYS A N 1
ATOM 1380 C CA . LYS A 1 185 ? 13.806 -9.039 -35.515 1.00 85.94 185 LYS A CA 1
ATOM 1381 C C . LYS A 1 185 ? 14.602 -8.131 -34.590 1.00 85.94 185 LYS A C 1
ATOM 1383 O O . LYS A 1 185 ? 15.822 -8.265 -34.539 1.00 85.94 185 LYS A O 1
ATOM 1388 N N . CYS A 1 186 ? 13.934 -7.212 -33.905 1.00 80.25 186 CYS A N 1
ATOM 1389 C CA . CYS A 1 186 ? 14.566 -6.405 -32.880 1.00 80.25 186 CYS A CA 1
ATOM 1390 C C . CYS A 1 186 ? 15.019 -7.288 -31.707 1.00 80.25 186 CYS A C 1
ATOM 1392 O O . CYS A 1 186 ? 16.202 -7.254 -31.377 1.00 80.25 186 CYS A O 1
ATOM 1394 N N . ILE A 1 187 ? 14.146 -8.170 -31.197 1.00 77.94 187 ILE A N 1
ATOM 1395 C CA . ILE A 1 187 ? 14.441 -9.049 -30.049 1.00 77.94 187 ILE A CA 1
ATOM 1396 C C . ILE A 1 187 ? 15.669 -9.910 -30.353 1.00 77.94 187 ILE A C 1
ATOM 1398 O O . ILE A 1 187 ? 16.582 -10.049 -29.545 1.00 77.94 187 ILE A O 1
ATOM 1402 N N . LYS A 1 188 ? 15.744 -10.446 -31.576 1.00 74.06 188 LYS A N 1
ATOM 1403 C CA . LYS A 1 188 ? 16.879 -11.255 -32.033 1.00 74.06 188 LYS A CA 1
ATOM 1404 C C . LYS A 1 188 ? 18.205 -10.481 -32.085 1.00 74.06 188 LYS A C 1
ATOM 1406 O O . LYS A 1 188 ? 19.254 -11.087 -31.899 1.00 74.06 188 LYS A O 1
ATOM 1411 N N . ARG A 1 189 ? 18.188 -9.170 -32.355 1.00 71.56 189 ARG A N 1
ATOM 1412 C CA . ARG A 1 189 ? 19.404 -8.330 -32.403 1.00 71.56 189 ARG A CA 1
ATOM 1413 C C . ARG A 1 189 ? 19.928 -7.984 -31.018 1.00 71.56 189 ARG A C 1
ATOM 1415 O O . ARG A 1 189 ? 21.136 -7.870 -30.856 1.00 71.56 189 ARG A O 1
ATOM 1422 N N . SER A 1 190 ? 19.036 -7.808 -30.053 1.00 61.53 190 SER A N 1
ATOM 1423 C CA . SER A 1 190 ? 19.391 -7.503 -28.667 1.00 61.53 190 SER A CA 1
ATOM 1424 C C . SER A 1 190 ? 19.810 -8.741 -27.873 1.00 61.53 190 SER A C 1
ATOM 1426 O O . SER A 1 190 ? 20.408 -8.598 -26.815 1.00 61.53 190 SER A O 1
ATOM 1428 N N . THR A 1 191 ? 19.551 -9.946 -28.395 1.00 61.19 191 THR A N 1
ATOM 1429 C CA . THR A 1 191 ? 19.829 -11.216 -27.701 1.00 61.19 191 THR A CA 1
ATOM 1430 C C . THR A 1 191 ? 20.831 -12.143 -28.412 1.00 61.19 191 THR A C 1
ATOM 1432 O O . THR A 1 191 ? 21.254 -13.122 -27.801 1.00 61.19 191 THR A O 1
ATOM 1435 N N . CYS A 1 192 ? 21.249 -11.898 -29.675 1.00 64.19 192 CYS A N 1
ATOM 1436 C CA . CYS A 1 192 ? 22.271 -12.723 -30.360 1.00 64.19 192 CYS A CA 1
ATOM 1437 C C . CYS A 1 192 ? 22.956 -12.083 -31.591 1.00 64.19 192 CYS A C 1
ATOM 1439 O O . CYS A 1 192 ? 22.483 -11.107 -32.172 1.00 64.19 192 CYS A O 1
ATOM 1441 N N . THR A 1 193 ? 24.073 -12.673 -32.043 1.00 60.75 193 THR A N 1
ATOM 1442 C CA . THR A 1 193 ? 24.832 -12.259 -33.238 1.00 60.75 193 THR A CA 1
ATOM 1443 C C . THR A 1 193 ? 24.306 -12.904 -34.531 1.00 60.75 193 THR A C 1
ATOM 1445 O O . THR A 1 193 ? 23.723 -13.987 -34.529 1.00 60.75 193 THR A O 1
ATOM 1448 N N . ARG A 1 194 ? 24.508 -12.233 -35.683 1.00 57.62 194 ARG A N 1
ATOM 1449 C CA . ARG A 1 194 ? 23.849 -12.537 -36.981 1.00 57.62 194 ARG A CA 1
ATOM 1450 C C . ARG A 1 194 ? 23.985 -13.984 -37.484 1.00 57.62 194 ARG A C 1
ATOM 1452 O O . ARG A 1 194 ? 23.145 -14.395 -38.281 1.00 57.62 194 ARG A O 1
ATOM 1459 N N . SER A 1 195 ? 25.004 -14.728 -37.060 1.00 55.69 195 SER A N 1
ATOM 1460 C CA . SER A 1 195 ? 25.304 -16.089 -37.529 1.00 55.69 195 SER A CA 1
ATOM 1461 C C . SER A 1 195 ? 24.846 -17.205 -36.588 1.00 55.69 195 SER A C 1
ATOM 1463 O O . SER A 1 195 ? 24.939 -18.372 -36.959 1.00 55.69 195 SER A O 1
ATOM 1465 N N . LYS A 1 196 ? 24.338 -16.888 -35.392 1.00 59.44 196 LYS A N 1
ATOM 1466 C CA . LYS A 1 196 ? 23.865 -17.893 -34.437 1.00 59.44 196 LYS A CA 1
ATOM 1467 C C . LYS A 1 196 ? 22.389 -17.677 -34.164 1.00 59.44 196 LYS A C 1
ATOM 1469 O O . LYS A 1 196 ? 21.962 -16.705 -33.558 1.00 59.44 196 LYS A O 1
ATOM 1474 N N . PHE A 1 197 ? 21.590 -18.589 -34.686 1.00 55.91 197 PHE A N 1
ATOM 1475 C CA . PHE A 1 197 ? 20.193 -18.718 -34.327 1.00 55.91 197 PHE A CA 1
ATOM 1476 C C . PHE A 1 197 ? 19.917 -20.199 -34.085 1.00 55.91 197 PHE A C 1
ATOM 1478 O O . PHE A 1 197 ? 20.313 -21.002 -34.936 1.00 55.91 197 PHE A O 1
ATOM 1485 N N . PRO A 1 198 ? 19.236 -20.562 -32.984 1.00 58.28 198 PRO A N 1
ATOM 1486 C CA . PRO A 1 198 ? 18.674 -19.706 -31.919 1.00 58.28 198 PRO A CA 1
ATOM 1487 C C . PRO A 1 198 ? 19.711 -19.069 -30.959 1.00 58.28 198 PRO A C 1
ATOM 1489 O O . PRO A 1 198 ? 20.865 -19.491 -30.908 1.00 58.28 198 PRO A O 1
ATOM 1492 N N . CYS A 1 199 ? 19.298 -18.013 -30.244 1.00 62.78 199 CYS A N 1
ATOM 1493 C CA . CYS A 1 199 ? 20.107 -17.226 -29.296 1.00 62.78 199 CYS A CA 1
ATOM 1494 C C . CYS A 1 199 ? 20.445 -18.035 -28.013 1.00 62.78 199 CYS A C 1
ATOM 1496 O O . CYS A 1 199 ? 19.574 -18.756 -27.537 1.00 62.78 199 CYS A O 1
ATOM 1498 N N . LYS A 1 200 ? 21.656 -17.922 -27.426 1.00 57.06 200 LYS A N 1
ATOM 1499 C CA . LYS A 1 200 ? 21.991 -18.476 -26.080 1.00 57.06 200 LYS A CA 1
ATOM 1500 C C . LYS A 1 200 ? 21.796 -17.402 -24.982 1.00 57.06 200 LYS A C 1
ATOM 1502 O O . LYS A 1 200 ? 22.000 -16.231 -25.281 1.00 57.06 200 LYS A O 1
ATOM 1507 N N . SER A 1 201 ? 21.409 -17.792 -23.760 1.00 52.47 201 SER A N 1
ATOM 1508 C CA . SER A 1 201 ? 21.060 -16.917 -22.616 1.00 52.47 201 SER A CA 1
ATOM 1509 C C . SER A 1 201 ? 22.253 -16.155 -22.008 1.00 52.47 201 SER A C 1
ATOM 1511 O O . SER A 1 201 ? 23.370 -16.668 -22.001 1.00 52.47 201 SER A O 1
ATOM 1513 N N . ILE A 1 202 ? 22.006 -14.933 -21.515 1.00 53.91 202 ILE A N 1
ATOM 1514 C CA . ILE A 1 202 ? 22.981 -14.034 -20.867 1.00 53.91 202 ILE A CA 1
ATOM 1515 C C . ILE A 1 202 ? 22.874 -14.237 -19.349 1.00 53.91 202 ILE A C 1
ATOM 1517 O O . ILE A 1 202 ? 21.891 -13.823 -18.748 1.00 53.91 202 ILE A O 1
ATOM 1521 N N . GLU A 1 203 ? 23.865 -14.873 -18.738 1.00 58.44 203 GLU A N 1
ATOM 1522 C CA . GLU A 1 203 ? 24.045 -14.972 -17.287 1.00 58.44 203 GLU A CA 1
ATOM 1523 C C . GLU A 1 203 ? 25.415 -14.349 -16.981 1.00 58.44 203 GLU A C 1
ATOM 1525 O O . GLU A 1 203 ? 26.386 -14.855 -17.527 1.00 58.44 203 GLU A O 1
ATOM 1530 N N . ASP A 1 204 ? 25.479 -13.243 -16.212 1.00 46.94 204 ASP A N 1
ATOM 1531 C CA . ASP A 1 204 ? 26.654 -12.799 -15.418 1.00 46.94 204 ASP A CA 1
ATOM 1532 C C . ASP A 1 204 ? 26.343 -11.511 -14.585 1.00 46.94 204 ASP A C 1
ATOM 1534 O O . ASP A 1 204 ? 26.584 -10.388 -15.018 1.00 46.94 204 ASP A O 1
ATOM 1538 N N . GLY A 1 205 ? 25.792 -11.683 -13.370 1.00 52.38 205 GLY A N 1
ATOM 1539 C CA . GLY A 1 205 ? 26.240 -10.979 -12.146 1.00 52.38 205 GLY A CA 1
ATOM 1540 C C . GLY A 1 205 ? 25.894 -9.505 -11.832 1.00 52.38 205 GLY A C 1
ATOM 1541 O O . GLY A 1 205 ? 26.821 -8.745 -11.600 1.00 52.38 205 GLY A O 1
ATOM 1542 N N . ASP A 1 206 ? 24.617 -9.107 -11.750 1.00 52.75 206 ASP A N 1
ATOM 1543 C CA . ASP A 1 206 ? 24.015 -8.242 -10.692 1.00 52.75 206 ASP A CA 1
ATOM 1544 C C . ASP A 1 206 ? 22.598 -7.831 -11.141 1.00 52.75 206 ASP A C 1
ATOM 1546 O O . ASP A 1 206 ? 22.420 -7.028 -12.052 1.00 52.75 206 ASP A O 1
ATOM 1550 N N . HIS A 1 207 ? 21.587 -8.455 -10.528 1.00 55.81 207 HIS A N 1
ATOM 1551 C CA . HIS A 1 207 ? 20.143 -8.228 -10.709 1.00 55.81 207 HIS A CA 1
ATOM 1552 C C . HIS A 1 207 ? 19.677 -7.804 -12.115 1.00 55.81 207 HIS A C 1
ATOM 1554 O O . HIS A 1 207 ? 19.131 -6.719 -12.319 1.00 55.81 207 HIS A O 1
ATOM 1560 N N . VAL A 1 208 ? 19.826 -8.710 -13.078 1.00 58.72 208 VAL A N 1
ATOM 1561 C CA . VAL A 1 208 ? 19.172 -8.606 -14.383 1.00 58.72 208 VAL A CA 1
ATOM 1562 C C . VAL A 1 208 ? 17.648 -8.776 -14.094 1.00 58.72 208 VAL A C 1
ATOM 1564 O O . VAL A 1 208 ? 17.239 -9.658 -13.330 1.00 58.72 208 VAL A O 1
ATOM 1567 N N . GLY A 1 209 ? 16.798 -7.788 -14.449 1.00 65.38 209 GLY A N 1
ATOM 1568 C CA . GLY A 1 209 ? 15.460 -7.702 -13.815 1.00 65.38 209 GLY A CA 1
ATOM 1569 C C . GLY A 1 209 ? 14.485 -6.568 -14.167 1.00 65.38 209 GLY A C 1
ATOM 1570 O O . GLY A 1 209 ? 14.835 -5.401 -14.065 1.00 65.38 209 GLY A O 1
ATOM 1571 N N . LYS A 1 210 ? 13.200 -6.864 -14.419 1.00 79.00 210 LYS A N 1
ATOM 1572 C CA . LYS A 1 210 ? 12.068 -6.013 -14.008 1.00 79.00 210 LYS A CA 1
ATOM 1573 C C . LYS A 1 210 ? 11.777 -6.291 -12.538 1.00 79.00 210 LYS A C 1
ATOM 1575 O O . LYS A 1 210 ? 11.441 -7.406 -12.160 1.00 79.00 210 LYS A O 1
ATOM 1580 N N . PHE A 1 211 ? 11.880 -5.271 -11.698 1.00 85.94 211 PHE A N 1
ATOM 1581 C CA . PHE A 1 211 ? 11.516 -5.379 -10.290 1.00 85.94 211 PHE A CA 1
ATOM 1582 C C . PHE A 1 211 ? 10.010 -5.605 -10.134 1.00 85.94 211 PHE A C 1
ATOM 1584 O O . PHE A 1 211 ? 9.203 -4.813 -10.632 1.00 85.94 211 PHE A O 1
ATOM 1591 N N . GLN A 1 212 ? 9.639 -6.686 -9.456 1.00 91.00 212 GLN A N 1
ATOM 1592 C CA . GLN A 1 212 ? 8.254 -7.074 -9.238 1.00 91.00 212 GLN A CA 1
ATOM 1593 C C . GLN A 1 212 ? 8.017 -7.477 -7.786 1.00 91.00 212 GLN A C 1
ATOM 1595 O O . GLN A 1 212 ? 8.920 -7.947 -7.098 1.00 91.00 212 GLN A O 1
ATOM 1600 N N . CYS A 1 213 ? 6.785 -7.302 -7.320 1.00 90.88 213 CYS A N 1
ATOM 1601 C CA . CYS A 1 213 ? 6.364 -7.629 -5.967 1.00 90.88 213 CYS A CA 1
ATOM 1602 C C . CYS A 1 213 ? 5.161 -8.569 -5.975 1.00 90.88 213 CYS A C 1
ATOM 1604 O O . CYS A 1 213 ? 4.182 -8.353 -6.694 1.00 90.88 213 CYS A O 1
ATOM 1606 N N . MET A 1 214 ? 5.200 -9.581 -5.114 1.00 91.50 214 MET A N 1
ATOM 1607 C CA . MET A 1 214 ? 4.102 -10.521 -4.930 1.00 91.50 214 MET A CA 1
ATOM 1608 C C . MET A 1 214 ? 3.139 -10.018 -3.857 1.00 91.50 214 MET A C 1
ATOM 1610 O O . MET A 1 214 ? 3.554 -9.565 -2.790 1.00 91.50 214 MET A O 1
ATOM 1614 N N . VAL A 1 215 ? 1.841 -10.123 -4.126 1.00 92.12 215 VAL A N 1
ATOM 1615 C CA . VAL A 1 215 ? 0.766 -9.805 -3.176 1.00 92.12 215 VAL A CA 1
ATOM 1616 C C . VAL A 1 215 ? 0.097 -11.117 -2.741 1.00 92.12 215 VAL A C 1
ATOM 1618 O O . VAL A 1 215 ? -0.121 -11.984 -3.598 1.00 92.12 215 VAL A O 1
ATOM 1621 N N . PRO A 1 216 ? -0.222 -11.304 -1.443 1.00 88.81 216 PRO A N 1
ATOM 1622 C CA . PRO A 1 216 ? -0.873 -12.518 -0.952 1.00 88.81 216 PRO A CA 1
ATOM 1623 C C . PRO A 1 216 ? -2.166 -12.876 -1.697 1.00 88.81 216 PRO A C 1
ATOM 1625 O O . PRO A 1 216 ? -2.813 -12.046 -2.335 1.00 88.81 216 PRO A O 1
ATOM 1628 N N . LYS A 1 217 ? -2.554 -14.150 -1.623 1.00 89.62 217 LYS A N 1
ATOM 1629 C CA . LYS A 1 217 ? -3.866 -14.586 -2.113 1.00 89.62 217 LYS A CA 1
ATOM 1630 C C . LYS A 1 217 ? -4.962 -14.099 -1.165 1.00 89.62 217 LYS A C 1
ATOM 1632 O O . LYS A 1 217 ? -4.747 -14.002 0.043 1.00 89.62 217 LYS A O 1
ATOM 1637 N N . CYS A 1 218 ? -6.141 -13.846 -1.724 1.00 86.88 218 CYS A N 1
ATOM 1638 C CA . CYS A 1 218 ? -7.343 -13.612 -0.934 1.00 86.88 218 CYS A CA 1
ATOM 1639 C C . CYS A 1 218 ? -7.681 -14.873 -0.126 1.00 86.88 218 CYS A C 1
ATOM 1641 O O . CYS A 1 218 ? -7.461 -15.982 -0.607 1.00 86.88 218 CYS A O 1
ATOM 1643 N N . LEU A 1 219 ? -8.202 -14.705 1.091 1.00 85.75 219 LEU A N 1
ATOM 1644 C CA . LEU A 1 219 ? -8.746 -15.826 1.853 1.00 85.75 219 LEU A CA 1
ATOM 1645 C C . LEU A 1 219 ? -10.073 -16.257 1.229 1.00 85.75 219 LEU A C 1
ATOM 1647 O O . LEU A 1 219 ? -10.961 -15.422 1.035 1.00 85.75 219 LEU A O 1
ATOM 1651 N N . ASP A 1 220 ? -10.208 -17.550 0.952 1.00 79.69 220 ASP A N 1
ATOM 1652 C CA . ASP A 1 220 ? -11.480 -18.126 0.538 1.00 79.69 220 ASP A CA 1
ATOM 1653 C C . ASP A 1 220 ? -12.429 -18.122 1.741 1.00 79.69 220 ASP A C 1
ATOM 1655 O O . ASP A 1 220 ? -12.088 -18.593 2.829 1.00 79.69 220 ASP A O 1
ATOM 1659 N N . LYS A 1 221 ? -13.622 -17.548 1.568 1.00 57.47 221 LYS A N 1
ATOM 1660 C CA . LYS A 1 221 ? -14.683 -17.635 2.576 1.00 57.47 221 LYS A CA 1
ATOM 1661 C C . LYS A 1 221 ? -15.228 -19.067 2.544 1.00 57.47 221 LYS A C 1
ATOM 1663 O O . LYS A 1 221 ? -15.996 -19.386 1.643 1.00 57.47 221 LYS A O 1
ATOM 1668 N N . SER A 1 222 ? -14.776 -19.919 3.465 1.00 44.50 222 SER A N 1
ATOM 1669 C CA . SER A 1 222 ? -15.457 -21.184 3.796 1.00 44.50 222 SER A CA 1
ATOM 1670 C C . SER A 1 222 ? -16.629 -20.933 4.733 1.00 44.50 222 SER A C 1
ATOM 1672 O O . SER A 1 222 ? -16.497 -20.026 5.588 1.00 44.50 222 SER A O 1
#

pLDDT: mean 76.56, std 19.0, range [33.19, 96.75]

Foldseek 3Di:
DDDDDDDDADLVPAPDSDLVPDPEPADWFDALRRHHIDHAAEFFQKFWFQSTNSHHHDPQKHFDADPPPPPDDDDDDDDDPPPPPVGGDHIGGIDGPPVPDDPDDDPPDDPPPPPDPDFAAAQDPVCCVVAVFDKHFQQPFAPDDDPVCPNRLIDGSVQKAFDADADDQDDDDPPPPVSVVSSVVRRCVVFDDPPDPPGDDDDDDDRNGDMHGYHDDDDDDD

Organism: Bugula neritina (NCBI:txid10212)

Sequence (222 aa):
MDSMICPTCDRLFCTVRKASRLQCPGGKTTDICGCCPVCAKQVGDPCGGEWNYLGKCDVGLYCKASTVSIHAPILFQDIKPVEVPKGGIAEGTCVQLQEMIPNDANPHLKNTNSFKPKCQPKCSPEFCLKNPRSICSAVDVVDMKRECHGSCQHTSCQACSWVDPEPDCGACLPDDIHCIKRFAKCIKRSTCTRSKFPCKSIEDGDHVGKFQCMVPKCLDKS

Mean predicted aligned error: 19.43 Å

InterPro domains:
  IPR000867 Insulin-like growth factor-binding protein, IGFBP [PF00219] (6-63)
  IPR000867 Insulin-like growth factor-binding protein, IGFBP [PS51323] (2-74)
  IPR000867 Insulin-like growth factor-binding protein, IGFBP [SM00121] (4-96)
  IPR009030 Growth factor receptor cysteine-rich domain superfamily [SSF57184] (5-66)
  IPR011390 Insulin-like growth factor binding protein-related protein (IGFBP-rP), MAC25 [PTHR14186] (6-71)

Solvent-accessible surface area (backbone atoms only — not comparable to full-atom values): 14053 Å² total; per-residue (Å²): 135,89,74,92,78,70,74,85,79,58,49,85,78,28,96,46,67,48,61,87,76,60,88,44,100,59,45,75,41,50,44,68,74,65,56,35,49,39,65,22,30,49,79,74,32,58,13,20,24,68,63,28,73,55,35,52,44,23,91,79,39,42,61,47,56,58,77,81,78,76,86,71,94,78,86,81,91,82,84,70,81,80,78,72,63,96,76,53,49,59,44,19,31,14,37,59,80,73,80,79,65,76,91,72,88,63,100,80,68,84,85,77,79,73,81,72,78,87,63,56,60,67,60,42,73,70,55,24,71,78,36,44,82,42,68,18,16,19,63,88,29,40,74,62,91,45,78,88,49,50,87,34,33,58,28,43,29,72,44,45,46,63,43,67,66,81,70,93,38,73,89,57,62,97,80,41,66,68,50,48,58,49,23,56,54,42,41,49,61,77,50,35,59,99,89,51,80,82,62,69,88,91,83,88,92,77,78,67,44,43,65,32,24,54,51,81,80,75,83,80,89,124

Secondary structure (DSSP, 8-state):
-PPPPPPP--GGGSSSS-GGG---SS-EEE-TTS-SEEEPBPTT-EEEEGGGTT--BPTTEEEEE--------------------TTPEEEEEEEETTTT--S---TT----------PPPBP-HHHHHH-TT-EEE-TTTBSS--GGGTTTTEEEGGGEEEE----------TT-HHHHHHHHHHHHHHH--TT--SPPP---SS--SEEEE--PPPPP--